Protein AF-A0AA97JDV1-F1 (afdb_monomer_lite)

pLDDT: mean 94.43, std 6.14, range [62.16, 98.81]

Foldseek 3Di:
DLVLLLPLPALVVLLVVCVVCVPDPVSVVSSVVRLLVVVLVLLVVVVVLVVLLVLLLVLLCQQLDPDDANVRSCVVVVVSVVVLLVSLLVQLSSLLSLLVDPSSLVSLVSVVVVVVVVVVVVDDDPSCVVAPPVNSVVSNVQSVDSRNSLVSNLVSLQVSCVVCVVGPLCSNLVNLLVLLVVLLCCLPPPVNVVPPPDPSVNSSSLSSNLSSQQSNQSSPPQGCQAPPHSHPLVSSLVSLVVDDCVSCVSSLVCVVPRGDCCPPPRGDPVSVVSSD

Radius of gyration: 21.35 Å; chains: 1; bounding box: 46×38×65 Å

InterPro domains:
  IPR009828 CYRIA/CYRIB, Rac1 binding domain [PF07159] (1-272)
  IPR039789 CYFIP-related Rac1 interactor [PTHR12422] (1-276)

Secondary structure (DSSP, 8-state):
-HHHHHT---SHHHHHHHHH-TT-HHHHHHHHHHHHHHHHHHHHHHHHHHHHHHHHHHHHHHHH-TTS-HHHHHHH-HHHHHHHHHHHHHHHHHHHHHHT-THHHHHHHHHHHHHHHHHHTT---GGGGTS-HHHHHHHHHHHHSSSHHHHHHHHHHHHHHHH-TTS-HHHHHHHHHHHHHHHHHHHH-HHHHTT--SHHHHHHHHHHHHHHHHHHHHHSTTTTTSTT-SS-HHHHHHHHHTS-HHHHHHHHHHHHHH-SSTTSTTS-HHHHHHH-

Sequence (276 aa):
MLSDLQSYKGAGQEIRDAIQNPNDIQLQERAWNSVCPLVVRLKRFYEFSIRLEKALQSLLESLTCPPYTPTQHLEREQALAKQFAAILHFTLRFDELKMRNPAIQNDFSYYRRTISRNRINNMHLDIENEVNNEMANRMSLFYAEATPVLKTLSNATMRFVAENKTLPIENTTDCLSTMASVCKVMLETPEYKSRFTSEETLMFCMRVMVGVIILYDHVHPVGAFSKASKIDMKGCIKVLKEQPPDTVEGLLNALRFTTKHLNDESTSRQVRAMLQ

Organism: Eublepharis macularius (NCBI:txid481883)

Structure (mmCIF, N/CA/C/O backbone):
data_AF-A0AA97JDV1-F1
#
_entry.id   AF-A0AA97JDV1-F1
#
loop_
_atom_site.group_PDB
_atom_site.id
_atom_site.type_symbol
_atom_site.label_atom_id
_atom_site.label_alt_id
_atom_site.label_comp_id
_atom_site.label_asym_id
_atom_site.label_entity_id
_atom_site.label_seq_id
_atom_site.pdbx_PDB_ins_code
_atom_site.Cartn_x
_atom_site.Cartn_y
_atom_site.Cartn_z
_atom_site.occupancy
_atom_site.B_iso_or_equiv
_atom_site.auth_seq_id
_atom_site.auth_comp_id
_atom_site.auth_asym_id
_atom_site.auth_atom_id
_atom_site.pdbx_PDB_model_num
ATOM 1 N N . MET A 1 1 ? 14.468 -5.963 0.609 1.00 91.56 1 MET A N 1
ATOM 2 C CA . MET A 1 1 ? 13.353 -5.516 -0.252 1.00 91.56 1 MET A CA 1
ATOM 3 C C . MET A 1 1 ? 13.231 -3.997 -0.316 1.00 91.56 1 MET A C 1
ATOM 5 O O . MET A 1 1 ? 13.416 -3.461 -1.394 1.00 91.56 1 MET A O 1
ATOM 9 N N . LEU A 1 2 ? 13.006 -3.280 0.796 1.00 95.25 2 LEU A N 1
ATOM 10 C CA . LEU A 1 2 ? 12.902 -1.805 0.759 1.00 95.25 2 LEU A CA 1
ATOM 11 C C . LEU 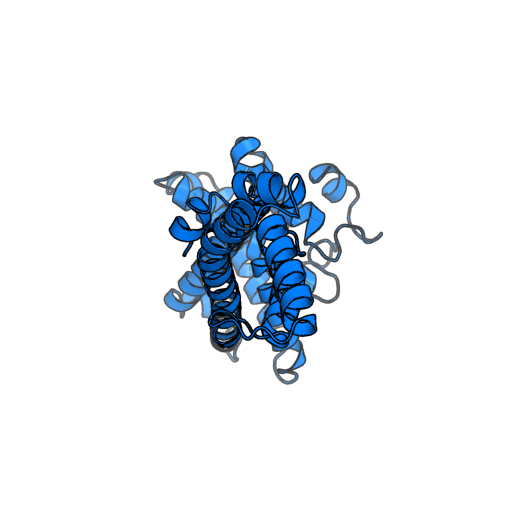A 1 2 ? 14.181 -1.115 0.261 1.00 95.25 2 LEU A C 1
ATOM 13 O O . LEU A 1 2 ? 14.095 -0.241 -0.590 1.00 95.25 2 LEU A O 1
ATOM 17 N N . SER A 1 3 ? 15.364 -1.550 0.709 1.00 95.88 3 SER A N 1
ATOM 18 C CA . SER A 1 3 ? 16.648 -1.018 0.216 1.00 95.88 3 SER A CA 1
ATOM 19 C C . SER A 1 3 ? 16.849 -1.256 -1.286 1.00 95.88 3 SER A C 1
ATOM 21 O O . SER A 1 3 ? 17.465 -0.452 -1.983 1.00 95.88 3 SER A O 1
ATOM 23 N N . ASP A 1 4 ? 16.300 -2.361 -1.793 1.00 95.81 4 ASP A N 1
ATOM 24 C CA . ASP A 1 4 ? 16.329 -2.688 -3.215 1.00 95.81 4 ASP A CA 1
ATOM 25 C C . ASP A 1 4 ? 15.436 -1.700 -3.986 1.00 95.81 4 ASP A C 1
ATOM 27 O O . ASP A 1 4 ? 15.896 -1.030 -4.900 1.00 95.81 4 ASP A O 1
ATOM 31 N N . LEU A 1 5 ? 14.199 -1.470 -3.539 1.00 96.94 5 LEU A N 1
ATOM 32 C CA . LEU A 1 5 ? 13.330 -0.453 -4.142 1.00 96.94 5 LEU A CA 1
ATOM 33 C C . LEU A 1 5 ? 13.925 0.967 -4.063 1.00 96.94 5 LEU A C 1
ATOM 35 O O . LEU A 1 5 ? 13.872 1.714 -5.035 1.00 96.94 5 LEU A O 1
ATOM 39 N N . GLN A 1 6 ? 14.539 1.333 -2.936 1.00 96.06 6 GLN A N 1
ATOM 40 C CA . GLN A 1 6 ? 15.155 2.650 -2.741 1.00 96.06 6 GLN A CA 1
ATOM 41 C C . GLN A 1 6 ? 16.355 2.893 -3.673 1.00 96.06 6 GLN A C 1
ATOM 43 O O . GLN A 1 6 ? 16.624 4.026 -4.057 1.00 96.06 6 GLN A O 1
ATOM 48 N N . SER A 1 7 ? 17.064 1.832 -4.062 1.00 96.50 7 SER A N 1
ATOM 49 C CA . SER A 1 7 ? 18.183 1.885 -5.012 1.00 96.50 7 SER A CA 1
ATOM 50 C C . SER A 1 7 ? 17.751 1.680 -6.470 1.00 96.50 7 SER A C 1
ATOM 52 O O . SER A 1 7 ? 18.597 1.558 -7.360 1.00 96.50 7 SER A O 1
ATOM 54 N N . TYR A 1 8 ? 16.446 1.616 -6.750 1.00 97.62 8 TYR A N 1
ATOM 55 C CA . TYR A 1 8 ? 15.925 1.480 -8.106 1.00 97.62 8 TYR A CA 1
ATOM 56 C C . TYR A 1 8 ? 16.076 2.806 -8.871 1.00 97.62 8 TYR A C 1
ATOM 58 O O . TYR A 1 8 ? 15.267 3.720 -8.725 1.00 97.62 8 TYR A O 1
ATOM 66 N N . LYS A 1 9 ? 17.123 2.917 -9.697 1.00 95.81 9 LYS A N 1
ATOM 67 C CA . LYS A 1 9 ? 17.407 4.125 -10.497 1.00 95.81 9 LYS A CA 1
ATOM 68 C C . LYS A 1 9 ? 16.586 4.221 -11.788 1.00 95.81 9 LYS A C 1
ATOM 70 O O . LYS A 1 9 ? 16.339 5.319 -12.272 1.00 95.81 9 LYS A O 1
ATOM 75 N N . GLY A 1 10 ? 16.162 3.076 -12.315 1.00 97.31 10 GLY A N 1
ATOM 76 C CA . GLY A 1 10 ? 15.515 2.958 -13.618 1.00 97.31 10 GLY A CA 1
ATOM 77 C C . GLY A 1 10 ? 16.481 2.973 -14.806 1.00 97.31 10 GLY A C 1
ATOM 78 O O . GLY A 1 10 ? 17.670 3.236 -14.628 1.00 97.31 10 GLY A O 1
ATOM 79 N N . ALA A 1 11 ? 15.966 2.700 -16.009 1.00 98.00 11 ALA A N 1
ATOM 80 C CA . ALA A 1 11 ? 16.727 2.679 -17.272 1.00 98.00 11 ALA A CA 1
ATOM 81 C C . ALA A 1 11 ? 16.300 3.812 -18.227 1.00 98.00 11 ALA A C 1
ATOM 83 O O . ALA A 1 11 ? 16.320 3.685 -19.451 1.00 98.00 11 ALA A O 1
ATOM 84 N N . GLY A 1 12 ? 15.833 4.931 -17.665 1.00 97.56 12 GLY A N 1
ATOM 85 C CA . GLY A 1 12 ? 15.143 5.970 -18.427 1.00 97.56 12 GLY A CA 1
ATOM 86 C C . GLY A 1 12 ? 15.996 6.653 -19.499 1.00 97.56 12 GLY A C 1
ATOM 87 O O . GLY A 1 12 ? 15.440 7.080 -20.507 1.00 97.56 12 GLY A O 1
ATOM 88 N N . GLN A 1 13 ? 17.314 6.777 -19.303 1.00 97.62 13 GLN A N 1
ATOM 89 C CA . GLN A 1 13 ? 18.194 7.390 -20.303 1.00 97.62 13 GLN A CA 1
ATOM 90 C C . GLN A 1 13 ? 18.386 6.454 -21.495 1.00 97.62 13 GLN A C 1
ATOM 92 O O . GLN A 1 13 ? 18.103 6.838 -22.624 1.00 97.62 13 GLN A O 1
ATOM 97 N N . GLU A 1 14 ? 18.762 5.207 -21.227 1.00 98.12 14 GLU A N 1
ATOM 98 C CA . GLU A 1 14 ? 18.979 4.182 -22.241 1.00 98.12 14 GLU A CA 1
ATOM 99 C C . GLU A 1 14 ? 17.699 3.926 -23.045 1.00 98.12 14 GLU A C 1
ATOM 101 O O . GLU A 1 14 ? 17.739 3.845 -24.271 1.00 98.12 14 GLU A O 1
ATOM 106 N N . ILE A 1 15 ? 16.542 3.888 -22.372 1.00 98.12 15 ILE A N 1
ATOM 107 C CA . ILE A 1 15 ? 15.232 3.758 -23.021 1.00 98.12 15 ILE A CA 1
ATOM 108 C C . ILE A 1 15 ? 14.942 4.948 -23.944 1.00 98.12 15 ILE A C 1
ATOM 110 O O . ILE A 1 15 ? 14.439 4.747 -25.050 1.00 98.12 15 ILE A O 1
ATOM 114 N N . ARG A 1 16 ? 15.232 6.187 -23.522 1.00 98.06 16 ARG A N 1
ATOM 115 C CA . ARG A 1 16 ? 15.020 7.371 -24.372 1.00 98.06 16 ARG A CA 1
ATOM 116 C C . ARG A 1 16 ? 15.906 7.334 -25.611 1.00 98.06 16 ARG A C 1
ATOM 118 O O . ARG A 1 16 ? 15.387 7.553 -26.702 1.00 98.06 16 ARG A O 1
ATOM 125 N N . ASP A 1 17 ? 17.185 7.009 -25.449 1.00 97.69 17 ASP A N 1
ATOM 126 C CA . ASP A 1 17 ? 18.144 6.949 -26.557 1.00 97.69 17 ASP A CA 1
ATOM 127 C C . ASP A 1 17 ? 17.730 5.888 -27.588 1.00 97.69 17 ASP A C 1
ATOM 129 O O . ASP A 1 17 ? 17.732 6.154 -28.793 1.00 97.69 17 ASP A O 1
ATOM 133 N N . ALA A 1 18 ? 17.274 4.722 -27.114 1.00 96.94 18 ALA A N 1
ATOM 134 C CA . ALA A 1 18 ? 16.739 3.657 -27.957 1.00 96.94 18 ALA A CA 1
ATOM 135 C C . ALA A 1 18 ? 15.433 4.054 -28.672 1.00 96.94 18 ALA A C 1
ATOM 137 O O . ALA A 1 18 ? 15.245 3.721 -29.840 1.00 96.94 18 ALA A O 1
ATOM 138 N N . ILE A 1 19 ? 14.519 4.774 -28.011 1.00 95.88 19 ILE A N 1
ATOM 139 C CA . ILE A 1 19 ? 13.271 5.238 -28.644 1.00 95.88 19 ILE A CA 1
ATOM 140 C C . ILE A 1 19 ? 13.550 6.309 -29.709 1.00 95.88 19 ILE A C 1
ATOM 142 O O . ILE A 1 19 ? 12.899 6.305 -30.752 1.00 95.88 19 ILE A O 1
ATOM 146 N N . GLN A 1 20 ? 14.500 7.215 -29.461 1.00 97.56 20 GLN A N 1
ATOM 147 C CA . GLN A 1 20 ? 14.869 8.278 -30.403 1.00 97.56 20 GLN A CA 1
ATOM 148 C C . GLN A 1 20 ? 15.590 7.738 -31.644 1.00 97.56 20 GLN A C 1
ATOM 150 O O . GLN A 1 20 ? 15.433 8.297 -32.727 1.00 97.56 20 GLN A O 1
ATOM 155 N N . ASN A 1 21 ? 16.331 6.635 -31.502 1.00 96.25 21 ASN A N 1
ATOM 156 C CA . ASN A 1 21 ? 17.126 6.031 -32.570 1.00 96.25 21 ASN A CA 1
ATOM 157 C C . ASN A 1 21 ? 16.730 4.555 -32.778 1.00 96.25 21 ASN A C 1
ATOM 159 O O . ASN A 1 21 ? 17.508 3.647 -32.481 1.00 96.25 21 ASN A O 1
ATOM 163 N N . PRO A 1 22 ? 15.520 4.277 -33.300 1.00 93.19 22 PRO A N 1
ATOM 164 C CA . PRO A 1 22 ? 14.955 2.924 -33.335 1.00 93.19 22 PRO A CA 1
ATOM 165 C C . PRO A 1 22 ? 15.696 1.947 -34.263 1.00 93.19 22 PRO A C 1
ATOM 167 O O . PRO A 1 22 ? 15.503 0.738 -34.141 1.00 93.19 22 PRO A O 1
ATOM 170 N N . ASN A 1 23 ? 16.516 2.458 -35.188 1.00 93.88 23 ASN A N 1
ATOM 171 C CA . ASN A 1 23 ? 17.317 1.658 -36.121 1.00 93.88 23 ASN A CA 1
ATOM 172 C C . ASN A 1 23 ? 18.738 1.371 -35.598 1.00 93.88 23 ASN A C 1
ATOM 174 O O . ASN A 1 23 ? 19.455 0.584 -36.210 1.00 93.88 23 ASN A O 1
ATOM 178 N N . ASP A 1 24 ? 19.155 1.997 -34.493 1.00 95.44 24 ASP A N 1
ATOM 179 C CA . ASP A 1 24 ? 20.461 1.748 -33.882 1.00 95.44 24 ASP A CA 1
ATOM 180 C C . ASP A 1 24 ? 20.383 0.525 -32.959 1.00 95.44 24 ASP A C 1
ATOM 182 O O . ASP A 1 24 ? 19.846 0.584 -31.849 1.00 95.44 24 ASP A O 1
ATOM 186 N N . ILE A 1 25 ? 20.928 -0.595 -33.438 1.00 92.56 25 ILE A N 1
ATOM 187 C CA . ILE A 1 25 ? 20.918 -1.883 -32.737 1.00 92.56 25 ILE A CA 1
ATOM 188 C C . ILE A 1 25 ? 21.674 -1.797 -31.405 1.00 92.56 25 ILE A C 1
ATOM 190 O O . ILE A 1 25 ? 21.204 -2.351 -30.412 1.00 92.56 25 ILE A O 1
ATOM 194 N N . GLN A 1 26 ? 22.786 -1.056 -31.338 1.00 95.94 26 GLN A N 1
ATOM 195 C CA . GLN A 1 26 ? 23.577 -0.947 -30.108 1.00 95.94 26 GLN A CA 1
ATOM 196 C C . GLN A 1 26 ? 22.802 -0.211 -29.013 1.00 95.94 26 GLN A C 1
ATOM 198 O O . GLN A 1 26 ? 22.885 -0.575 -27.837 1.00 95.94 26 GLN A O 1
ATOM 203 N N . LEU A 1 27 ? 22.022 0.809 -29.384 1.00 96.25 27 LEU A N 1
ATOM 204 C CA . LEU A 1 27 ? 21.151 1.512 -28.441 1.00 96.25 27 LEU A CA 1
ATOM 205 C C . LEU A 1 27 ? 19.976 0.636 -27.987 1.00 96.25 27 LEU A C 1
ATOM 207 O O . LEU A 1 27 ? 19.662 0.642 -26.794 1.00 96.25 27 LEU A O 1
ATOM 211 N N . GLN A 1 28 ? 19.376 -0.164 -28.881 1.00 94.06 28 GLN A N 1
ATOM 212 C CA . GLN A 1 28 ? 18.337 -1.128 -28.487 1.00 94.06 28 GLN A CA 1
ATOM 213 C C . GLN A 1 28 ? 18.875 -2.168 -27.495 1.00 94.06 28 GLN A C 1
ATOM 215 O O . GLN A 1 28 ? 18.258 -2.405 -26.456 1.00 94.06 28 GLN A O 1
ATOM 220 N N . GLU A 1 29 ? 20.037 -2.762 -27.783 1.00 93.00 29 GLU A N 1
ATOM 221 C CA . GLU A 1 29 ? 20.676 -3.754 -26.912 1.00 93.00 29 GLU A CA 1
ATOM 222 C C . GLU A 1 29 ? 21.056 -3.157 -25.557 1.00 93.00 29 GLU A C 1
ATOM 224 O O . GLU A 1 29 ? 20.829 -3.781 -24.522 1.00 93.00 29 GLU A O 1
ATOM 229 N N . ARG A 1 30 ? 21.577 -1.925 -25.531 1.00 95.75 30 ARG A N 1
ATOM 230 C CA . ARG A 1 30 ? 21.907 -1.234 -24.279 1.00 95.75 30 ARG A CA 1
ATOM 231 C C . ARG A 1 30 ? 20.668 -1.017 -23.413 1.00 95.75 30 ARG A C 1
ATOM 233 O O . ARG A 1 30 ? 20.697 -1.350 -22.231 1.00 95.75 30 ARG A O 1
ATOM 240 N N . ALA A 1 31 ? 19.580 -0.503 -23.988 1.00 96.62 31 ALA A N 1
ATOM 241 C CA . ALA A 1 31 ? 18.324 -0.322 -23.262 1.00 96.62 31 ALA A CA 1
ATOM 242 C C . ALA A 1 31 ? 17.772 -1.653 -22.744 1.00 96.62 31 ALA A C 1
ATOM 244 O O . ALA A 1 31 ? 17.336 -1.739 -21.594 1.00 96.62 31 ALA A O 1
ATOM 245 N N . TRP A 1 32 ? 17.842 -2.702 -23.564 1.00 94.50 32 TRP A N 1
ATOM 246 C CA . TRP A 1 32 ? 17.414 -4.043 -23.189 1.00 94.50 32 TRP A CA 1
ATOM 247 C C . TRP A 1 32 ? 18.231 -4.619 -22.025 1.00 94.50 32 TRP A C 1
ATOM 249 O O . TRP A 1 32 ? 17.661 -5.063 -21.026 1.00 94.50 32 TRP A O 1
ATOM 259 N N . ASN A 1 33 ? 19.559 -4.541 -22.105 1.00 94.31 33 ASN A N 1
ATOM 260 C CA . ASN A 1 33 ? 20.468 -5.033 -21.071 1.00 94.31 33 ASN A CA 1
ATOM 261 C C . ASN A 1 33 ? 20.336 -4.248 -19.757 1.00 94.31 33 ASN A C 1
ATOM 263 O O . ASN A 1 33 ? 20.485 -4.831 -18.683 1.00 94.31 33 ASN A O 1
ATOM 267 N N . SER A 1 34 ? 19.995 -2.957 -19.821 1.00 96.62 34 SER A N 1
ATOM 268 C CA . SER A 1 34 ? 19.712 -2.142 -18.635 1.00 96.62 34 SER A CA 1
ATOM 269 C C . SER A 1 34 ? 18.342 -2.446 -18.017 1.00 96.62 34 SER A C 1
ATOM 271 O O . SER A 1 34 ? 18.225 -2.524 -16.794 1.00 96.62 34 SER A O 1
ATOM 273 N N . VAL A 1 35 ? 17.294 -2.632 -18.829 1.00 96.69 35 VAL A N 1
ATOM 274 C CA . VAL A 1 35 ? 15.922 -2.815 -18.321 1.00 96.69 35 VAL A CA 1
ATOM 275 C C . VAL A 1 35 ? 15.670 -4.228 -17.789 1.00 96.69 35 VAL A C 1
ATOM 277 O O . VAL A 1 35 ? 14.937 -4.393 -16.816 1.00 96.69 35 VAL A O 1
ATOM 280 N N . CYS A 1 36 ? 16.293 -5.254 -18.373 1.00 94.38 36 CYS A N 1
ATOM 281 C CA . CYS A 1 36 ? 16.052 -6.653 -18.013 1.00 94.38 36 CYS A CA 1
ATOM 282 C C . CYS A 1 36 ? 16.276 -6.951 -16.514 1.00 94.38 36 CYS A C 1
ATOM 284 O O . CYS A 1 36 ? 15.335 -7.410 -15.858 1.00 94.38 36 CYS A O 1
ATOM 286 N N . PRO A 1 37 ? 17.437 -6.627 -15.906 1.00 94.81 37 PRO A N 1
ATOM 287 C CA . PRO A 1 37 ? 17.663 -6.861 -14.477 1.00 94.81 37 PRO A CA 1
ATOM 288 C C . PRO A 1 37 ? 16.692 -6.085 -13.581 1.00 94.81 37 PRO A C 1
ATOM 290 O O . PRO A 1 37 ? 16.315 -6.553 -12.504 1.00 94.81 37 PRO A O 1
ATOM 293 N N . LEU A 1 38 ? 16.270 -4.895 -14.017 1.00 97.19 38 LEU A N 1
ATOM 294 C CA . LEU A 1 38 ? 15.302 -4.083 -13.289 1.00 97.19 38 LEU A CA 1
ATOM 295 C C . LEU A 1 38 ? 13.927 -4.752 -13.267 1.00 97.19 38 LEU A C 1
ATOM 297 O O . LEU A 1 38 ? 13.312 -4.838 -12.207 1.00 97.19 38 LEU A O 1
ATOM 301 N N . VAL A 1 39 ? 13.482 -5.314 -14.390 1.00 96.94 39 VAL A N 1
ATOM 302 C CA . VAL A 1 39 ? 12.216 -6.056 -14.482 1.00 96.94 39 VAL A CA 1
ATOM 303 C C . VAL A 1 39 ? 12.226 -7.304 -13.598 1.00 96.94 39 VAL A C 1
ATOM 305 O O . VAL A 1 39 ? 11.226 -7.592 -12.942 1.00 96.94 39 VAL A O 1
ATOM 308 N N . VAL A 1 40 ? 13.359 -8.000 -13.491 1.00 95.31 40 VAL A N 1
ATOM 309 C CA . VAL A 1 40 ? 13.512 -9.125 -12.552 1.00 95.31 40 VAL A CA 1
ATOM 310 C C . VAL A 1 40 ? 13.365 -8.661 -11.096 1.00 95.31 40 VAL A C 1
ATOM 312 O O . VAL A 1 40 ? 12.725 -9.338 -10.288 1.00 95.31 40 VAL A O 1
ATOM 315 N N . ARG A 1 41 ? 13.880 -7.475 -10.741 1.00 96.75 41 ARG A N 1
ATOM 316 C CA . ARG A 1 41 ? 13.638 -6.870 -9.413 1.00 96.75 41 ARG A CA 1
ATOM 317 C C . ARG A 1 41 ? 12.159 -6.537 -9.211 1.00 96.75 41 ARG A C 1
ATOM 319 O O . ARG A 1 41 ? 11.608 -6.866 -8.161 1.00 96.75 41 ARG A O 1
ATOM 326 N N . LEU A 1 42 ? 11.493 -5.971 -10.222 1.00 98.00 42 LEU A N 1
ATOM 327 C CA . LEU A 1 42 ? 10.049 -5.713 -10.177 1.00 98.00 42 LEU A CA 1
ATOM 328 C C . LEU A 1 42 ? 9.251 -7.010 -9.964 1.00 98.00 42 LEU A C 1
ATOM 330 O O . LEU A 1 42 ? 8.352 -7.065 -9.127 1.00 98.00 42 LEU A O 1
ATOM 334 N N . LYS A 1 43 ? 9.625 -8.099 -10.641 1.00 97.56 43 LYS A N 1
ATOM 335 C CA . LYS A 1 43 ? 9.011 -9.415 -10.422 1.00 97.56 43 LYS A CA 1
ATOM 336 C C . LYS A 1 43 ? 9.135 -9.844 -8.957 1.00 97.56 43 LYS A C 1
ATOM 338 O O . LYS A 1 43 ? 8.134 -10.202 -8.344 1.00 97.56 43 LYS A O 1
ATOM 343 N N . ARG A 1 44 ? 10.329 -9.731 -8.361 1.00 97.88 44 ARG A N 1
ATOM 344 C CA . ARG A 1 44 ? 10.561 -10.086 -6.947 1.00 97.88 44 ARG A CA 1
ATOM 345 C C . ARG A 1 44 ? 9.709 -9.260 -5.984 1.00 97.88 44 ARG A C 1
ATOM 347 O O . ARG A 1 44 ? 9.234 -9.796 -4.984 1.00 97.88 44 ARG A O 1
ATOM 354 N N . PHE A 1 45 ? 9.507 -7.971 -6.258 1.00 98.38 45 PHE A N 1
ATOM 355 C CA . PHE A 1 45 ? 8.626 -7.122 -5.451 1.00 98.38 45 PHE A CA 1
ATOM 356 C C . PHE A 1 45 ? 7.167 -7.578 -5.526 1.00 98.38 45 PHE A C 1
ATOM 358 O O . PHE A 1 45 ? 6.516 -7.691 -4.487 1.00 98.38 45 PHE A O 1
ATOM 365 N N . TYR A 1 46 ? 6.677 -7.878 -6.729 1.00 98.44 46 TYR A N 1
ATOM 366 C CA . TYR A 1 46 ? 5.333 -8.413 -6.930 1.00 98.44 46 TYR A CA 1
ATOM 367 C C . TYR A 1 46 ? 5.150 -9.777 -6.244 1.00 98.44 46 TYR A C 1
ATOM 369 O O . TYR A 1 46 ? 4.209 -9.980 -5.488 1.00 98.44 46 TYR A O 1
ATOM 377 N N . GLU A 1 47 ? 6.086 -10.710 -6.405 1.00 98.00 47 GLU A N 1
ATOM 378 C CA . GLU A 1 47 ? 6.007 -12.013 -5.730 1.00 98.00 47 GLU A CA 1
ATOM 379 C C . GLU A 1 47 ? 6.042 -11.882 -4.202 1.00 98.00 47 GLU A C 1
ATOM 381 O O . GLU A 1 47 ? 5.404 -12.650 -3.478 1.00 98.00 47 GLU A O 1
ATOM 386 N N . PHE A 1 48 ? 6.766 -10.888 -3.687 1.00 98.31 48 PHE A N 1
ATOM 387 C CA . PHE A 1 48 ? 6.773 -10.603 -2.261 1.00 98.31 48 PHE A CA 1
ATOM 388 C C . PHE A 1 48 ? 5.439 -10.043 -1.764 1.00 98.31 48 PHE A C 1
ATOM 390 O O . PHE A 1 48 ? 5.037 -10.407 -0.661 1.00 98.31 48 PHE A O 1
ATOM 397 N N . SER A 1 49 ? 4.711 -9.246 -2.555 1.00 98.19 49 SER A N 1
ATOM 398 C CA . SER A 1 49 ? 3.368 -8.795 -2.160 1.00 98.19 49 SER A CA 1
ATOM 399 C C . SER A 1 49 ? 2.392 -9.969 -2.019 1.00 98.19 49 SER A C 1
ATOM 401 O O . SER A 1 49 ? 1.648 -10.019 -1.042 1.00 98.19 49 SER A O 1
ATOM 403 N N . ILE A 1 50 ? 2.490 -10.984 -2.886 1.00 97.56 50 ILE A N 1
ATOM 404 C CA . ILE A 1 50 ? 1.715 -12.235 -2.769 1.00 97.56 50 ILE A CA 1
ATOM 405 C C . ILE A 1 50 ? 2.066 -12.985 -1.472 1.00 97.56 50 ILE A C 1
ATOM 407 O O . ILE A 1 50 ? 1.205 -13.574 -0.815 1.00 97.56 50 ILE A O 1
ATOM 411 N N . ARG A 1 51 ? 3.342 -12.985 -1.067 1.00 98.19 51 ARG A N 1
ATOM 412 C CA . ARG A 1 51 ? 3.760 -13.596 0.208 1.00 98.19 51 ARG A CA 1
ATOM 413 C C . ARG A 1 51 ? 3.216 -12.832 1.415 1.00 98.19 51 ARG A C 1
ATOM 415 O O . ARG A 1 51 ? 2.838 -13.471 2.394 1.00 98.19 51 ARG A O 1
ATOM 422 N N . LEU A 1 52 ? 3.167 -11.501 1.348 1.00 98.06 52 LEU A N 1
ATOM 423 C CA . LEU A 1 52 ? 2.570 -10.668 2.397 1.00 98.06 52 LEU A CA 1
ATOM 424 C C . LEU A 1 52 ? 1.070 -10.913 2.524 1.00 98.06 52 LEU A C 1
ATOM 426 O O . LEU A 1 52 ? 0.576 -11.015 3.639 1.00 98.06 52 LEU A O 1
ATOM 430 N N . GLU A 1 53 ? 0.366 -11.059 1.404 1.00 97.06 53 GLU A N 1
ATOM 431 C CA . GLU A 1 53 ? -1.049 -11.434 1.373 1.00 97.06 53 GLU A CA 1
ATOM 432 C C . GLU A 1 53 ? -1.302 -12.747 2.126 1.00 97.06 53 GLU A C 1
ATOM 434 O O . GLU A 1 53 ? -2.154 -12.785 3.011 1.00 97.06 53 GLU A O 1
ATOM 439 N N . LYS A 1 54 ? -0.516 -13.797 1.856 1.00 97.56 54 LYS A N 1
ATOM 440 C CA . LYS A 1 54 ? -0.637 -15.080 2.572 1.00 97.56 54 LYS A CA 1
ATOM 441 C C . LYS A 1 54 ? -0.340 -14.944 4.066 1.00 97.56 54 LYS A C 1
ATOM 443 O O . LYS A 1 54 ? -1.071 -15.482 4.888 1.00 97.56 54 LYS A O 1
ATOM 448 N N . ALA A 1 55 ? 0.716 -14.210 4.420 1.00 98.31 55 ALA A N 1
ATOM 449 C CA . ALA A 1 55 ? 1.068 -13.975 5.819 1.00 98.31 55 ALA A CA 1
ATOM 450 C C . ALA A 1 55 ? -0.030 -13.193 6.559 1.00 98.31 55 ALA A C 1
ATOM 452 O O . ALA A 1 55 ? -0.355 -13.521 7.697 1.00 98.31 55 ALA A O 1
ATOM 453 N N . LEU A 1 56 ? -0.631 -12.193 5.906 1.00 98.19 56 LEU A N 1
ATOM 454 C CA . LEU A 1 56 ? -1.751 -11.437 6.454 1.00 98.19 56 LEU A CA 1
ATOM 455 C C . LEU A 1 56 ? -2.960 -12.339 6.714 1.00 98.19 56 LEU A C 1
ATOM 457 O O . LEU A 1 56 ? -3.559 -12.224 7.776 1.00 98.19 56 LEU A O 1
ATOM 461 N N . GLN A 1 57 ? -3.300 -13.246 5.793 1.00 97.31 57 GLN A N 1
ATOM 462 C CA . GLN A 1 57 ? -4.406 -14.187 6.000 1.00 97.31 57 GLN A CA 1
ATOM 463 C C . GLN A 1 57 ? -4.197 -15.035 7.264 1.00 97.31 57 GLN A C 1
ATOM 465 O O . GLN A 1 57 ? -5.071 -15.047 8.124 1.00 97.31 57 GLN A O 1
ATOM 470 N N . SER A 1 58 ? -3.017 -15.638 7.448 1.00 97.69 58 SER A N 1
ATOM 471 C CA . SER A 1 58 ? -2.715 -16.434 8.651 1.00 97.69 58 SER A CA 1
ATOM 472 C C . SER A 1 58 ? -2.737 -15.619 9.951 1.00 97.69 58 SER A C 1
ATOM 474 O O . SER A 1 58 ? -3.128 -16.123 11.007 1.00 97.69 58 SER A O 1
ATOM 476 N N . LEU A 1 59 ? -2.322 -14.349 9.895 1.00 98.19 59 LEU A N 1
ATOM 477 C CA . LEU A 1 59 ? -2.421 -13.445 11.041 1.00 98.19 59 LEU A CA 1
ATOM 478 C C . LEU A 1 59 ? -3.876 -13.112 11.370 1.00 98.19 59 LEU A C 1
ATOM 480 O O . LEU A 1 59 ? -4.241 -13.139 12.541 1.00 98.19 59 LEU A O 1
ATOM 484 N N . LEU A 1 60 ? -4.707 -12.835 10.362 1.00 97.88 60 LEU A N 1
ATOM 485 C CA . LEU A 1 60 ? -6.131 -12.575 10.560 1.00 97.88 60 LEU A CA 1
ATOM 486 C C . LEU A 1 60 ? -6.831 -13.801 11.148 1.00 97.88 60 LEU A C 1
ATOM 488 O O . LEU A 1 60 ? -7.545 -13.654 12.131 1.00 97.88 60 LEU A O 1
ATOM 492 N N . GLU A 1 61 ? -6.568 -15.004 10.634 1.00 96.81 61 GLU A N 1
ATOM 493 C CA . GLU A 1 61 ? -7.095 -16.258 11.199 1.00 96.81 61 GLU A CA 1
ATOM 494 C C . GLU A 1 61 ? -6.782 -16.383 12.694 1.00 96.81 61 GLU A C 1
ATOM 496 O O . GLU A 1 61 ? -7.664 -16.689 13.494 1.00 96.81 61 GLU A O 1
ATOM 501 N N . SER A 1 62 ? -5.540 -16.088 13.080 1.00 96.94 62 SER A N 1
ATOM 502 C CA . SER A 1 62 ? -5.077 -16.245 14.461 1.00 96.94 62 SER A CA 1
ATOM 503 C C . SER A 1 62 ? -5.592 -15.142 15.394 1.00 96.94 62 SER A C 1
ATOM 505 O O . SER A 1 62 ? -5.928 -15.420 16.539 1.00 96.94 62 SER A O 1
ATOM 507 N N . LEU A 1 63 ? -5.673 -13.897 14.910 1.00 97.44 63 LEU A N 1
ATOM 508 C CA . LEU A 1 63 ? -6.033 -12.711 15.705 1.00 97.44 63 LEU A CA 1
ATOM 509 C C . LEU A 1 63 ? -7.538 -12.426 15.753 1.00 97.44 63 LEU A C 1
ATOM 511 O O . LEU A 1 63 ? -7.962 -11.474 16.409 1.00 97.44 63 LEU A O 1
ATOM 515 N N . THR A 1 64 ? -8.349 -13.201 15.033 1.00 96.81 64 THR A N 1
ATOM 516 C CA . THR A 1 64 ? -9.801 -12.981 14.955 1.00 96.81 64 THR A CA 1
ATOM 517 C C . THR A 1 64 ? -10.617 -14.212 15.343 1.00 96.81 64 THR A C 1
ATOM 519 O O . THR A 1 64 ? -11.841 -14.124 15.419 1.00 96.81 64 THR A O 1
ATOM 522 N N . CYS A 1 65 ? -9.985 -15.350 15.648 1.00 93.75 65 CYS A N 1
ATOM 523 C CA . CYS A 1 65 ? -10.703 -16.578 15.979 1.00 93.75 65 CYS A CA 1
ATOM 524 C C . CYS A 1 65 ? -11.449 -16.501 17.333 1.00 93.75 65 CYS A C 1
ATOM 526 O O . CYS A 1 65 ? -11.004 -15.830 18.265 1.00 93.75 65 CYS A O 1
ATOM 528 N N . PRO A 1 66 ? -12.594 -17.186 17.489 1.00 92.19 66 PRO A N 1
ATOM 529 C CA . PRO A 1 66 ? -13.243 -17.328 18.793 1.00 92.19 66 PRO A CA 1
ATOM 530 C C . PRO A 1 66 ? -12.386 -18.172 19.764 1.00 92.19 66 PRO A C 1
ATOM 532 O O . PRO A 1 66 ? -11.569 -18.976 19.316 1.00 92.19 66 PRO A O 1
ATOM 535 N N . PRO A 1 67 ? -12.584 -18.058 21.094 1.00 94.19 67 PRO A N 1
ATOM 536 C CA . PRO A 1 67 ? -13.619 -17.276 21.780 1.00 94.19 67 PRO A CA 1
ATOM 537 C C . PRO A 1 67 ? -13.160 -15.880 22.239 1.00 94.19 67 PRO A C 1
ATOM 539 O O . PRO A 1 67 ? -13.901 -15.209 22.954 1.00 94.19 67 PRO A O 1
ATOM 542 N N . TYR A 1 68 ? -11.938 -15.459 21.905 1.00 94.62 68 TYR A N 1
ATOM 543 C CA . TYR A 1 68 ? -11.342 -14.256 22.485 1.00 94.62 68 TYR A CA 1
ATOM 544 C C . TYR A 1 68 ? -11.814 -12.974 21.801 1.00 94.62 68 TYR A C 1
ATOM 546 O O . TYR A 1 68 ? -12.061 -12.935 20.595 1.00 94.62 68 TYR A O 1
ATOM 554 N N . THR A 1 69 ? -11.910 -11.902 22.585 1.00 93.25 69 THR A N 1
ATOM 555 C CA . THR A 1 69 ? -12.160 -10.561 22.054 1.00 93.25 69 THR A CA 1
ATOM 556 C C . THR A 1 69 ? -10.905 -10.010 21.366 1.00 93.25 69 THR A C 1
ATOM 558 O O . THR A 1 69 ? -9.790 -10.444 21.666 1.00 93.25 69 THR A O 1
ATOM 561 N N . PRO A 1 70 ? -11.037 -9.003 20.488 1.00 91.50 70 PRO A N 1
ATOM 562 C CA . PRO A 1 70 ? -9.889 -8.368 19.846 1.00 91.50 70 PRO A CA 1
ATOM 563 C C . PRO A 1 70 ? -8.819 -7.862 20.820 1.00 91.50 70 PRO A C 1
ATOM 565 O O . PRO A 1 70 ? -7.631 -8.057 20.587 1.00 91.50 70 PRO A O 1
ATOM 568 N N . THR A 1 71 ? -9.222 -7.251 21.939 1.00 92.38 71 THR A N 1
ATOM 569 C CA . THR A 1 71 ? -8.277 -6.799 22.972 1.00 92.38 71 THR A CA 1
ATOM 570 C C . THR A 1 71 ? -7.514 -7.978 23.571 1.00 92.38 71 THR A C 1
ATOM 572 O O . THR A 1 71 ? -6.293 -7.925 23.666 1.00 92.38 71 THR A O 1
ATOM 575 N N . GLN A 1 72 ? -8.210 -9.075 23.889 1.00 94.81 72 GLN A N 1
ATOM 576 C CA . GLN A 1 72 ? -7.578 -10.285 24.419 1.00 94.81 72 GLN A CA 1
ATOM 577 C C . GLN A 1 72 ? -6.604 -10.911 23.415 1.00 94.81 72 GLN A C 1
ATOM 579 O O . GLN A 1 72 ? -5.535 -11.362 23.815 1.00 94.81 72 GLN A O 1
ATOM 584 N N . HIS A 1 73 ? -6.935 -10.922 22.122 1.00 94.75 73 HIS A N 1
ATOM 585 C CA . HIS A 1 73 ? -6.012 -11.378 21.078 1.00 94.75 73 HIS A CA 1
ATOM 586 C C . HIS A 1 73 ? -4.748 -10.530 21.020 1.00 94.75 73 HIS A C 1
ATOM 588 O O . HIS A 1 73 ? -3.651 -11.076 21.041 1.00 94.75 73 HIS A O 1
ATOM 594 N N . LEU A 1 74 ? -4.875 -9.203 21.013 1.00 92.69 74 LEU A N 1
ATOM 595 C CA . LEU A 1 74 ? -3.715 -8.309 20.967 1.00 92.69 74 LEU A CA 1
ATOM 596 C C . LEU A 1 74 ? -2.850 -8.393 22.237 1.00 92.69 74 LEU A C 1
ATOM 598 O O . LEU A 1 74 ? -1.633 -8.234 22.153 1.00 92.69 74 LEU A O 1
ATOM 602 N N . GLU A 1 75 ? -3.453 -8.666 23.397 1.00 93.06 75 GLU A N 1
ATOM 603 C CA . GLU A 1 75 ? -2.744 -8.846 24.670 1.00 93.06 75 GLU A CA 1
ATOM 604 C C . GLU A 1 75 ? -2.036 -10.198 24.784 1.00 93.06 75 GLU A C 1
ATOM 606 O O . GLU A 1 75 ? -0.934 -10.257 25.335 1.00 93.06 75 GLU A O 1
ATOM 611 N N . ARG A 1 76 ? -2.658 -11.275 24.287 1.00 94.50 76 ARG A N 1
ATOM 612 C CA . ARG A 1 76 ? -2.131 -12.648 24.373 1.00 94.50 76 ARG A CA 1
ATOM 613 C C . ARG A 1 76 ? -1.142 -12.940 23.252 1.00 94.50 76 ARG A C 1
ATOM 615 O O . ARG A 1 76 ? -0.047 -13.428 23.507 1.00 94.50 76 ARG A O 1
ATOM 622 N N . GLU A 1 77 ? -1.490 -12.560 22.029 1.00 95.06 77 GLU A N 1
ATOM 623 C CA . GLU A 1 77 ? -0.731 -12.840 20.809 1.00 95.06 77 GLU A CA 1
ATOM 624 C C . GLU A 1 77 ? 0.110 -11.629 20.373 1.00 95.06 77 GLU A C 1
ATOM 626 O O . GLU A 1 77 ? 0.141 -11.240 19.201 1.00 95.06 77 GLU A O 1
ATOM 631 N N . GLN A 1 78 ? 0.834 -11.014 21.316 1.00 94.12 78 GLN A N 1
ATOM 632 C CA . GLN A 1 78 ? 1.605 -9.781 21.075 1.00 94.12 78 GLN A CA 1
ATOM 633 C C . GLN A 1 78 ? 2.616 -9.921 19.929 1.00 94.12 78 GLN A C 1
ATOM 635 O O . GLN A 1 78 ? 2.862 -8.972 19.180 1.00 94.12 78 GLN A O 1
ATOM 640 N N . ALA A 1 79 ? 3.202 -11.111 19.768 1.00 97.25 79 ALA A N 1
ATOM 641 C CA . ALA A 1 79 ? 4.124 -11.399 18.675 1.00 97.25 79 ALA A CA 1
ATOM 642 C C . ALA A 1 79 ? 3.423 -11.333 17.307 1.00 97.25 79 ALA A C 1
ATOM 644 O O . ALA A 1 79 ? 3.960 -10.722 16.381 1.00 97.25 79 ALA A O 1
ATOM 645 N N . LEU A 1 80 ? 2.214 -11.893 17.195 1.00 97.69 80 LEU A N 1
ATOM 646 C CA . LEU A 1 80 ? 1.414 -11.857 15.969 1.00 97.69 80 LEU A CA 1
ATOM 647 C C . LEU A 1 80 ? 0.911 -10.437 15.688 1.00 97.69 80 LEU A C 1
ATOM 649 O O . LEU A 1 80 ? 1.030 -9.954 14.562 1.00 97.69 80 LEU A O 1
ATOM 653 N N . ALA A 1 81 ? 0.456 -9.715 16.715 1.00 96.56 81 ALA A N 1
ATOM 654 C CA . ALA A 1 81 ? 0.079 -8.307 16.594 1.00 96.56 81 ALA A CA 1
ATOM 655 C C . ALA A 1 81 ? 1.251 -7.445 16.081 1.00 96.56 81 ALA A C 1
ATOM 657 O O . ALA A 1 81 ? 1.088 -6.623 15.174 1.00 96.56 81 ALA A O 1
ATOM 658 N N . LYS A 1 82 ? 2.467 -7.678 16.597 1.00 96.69 82 LYS A N 1
ATOM 659 C CA . LYS A 1 82 ? 3.689 -7.009 16.129 1.00 96.69 82 LYS A CA 1
ATOM 660 C C . LYS A 1 82 ? 4.037 -7.378 14.685 1.00 96.69 82 LYS A C 1
ATOM 662 O O . LYS A 1 82 ? 4.472 -6.506 13.934 1.00 96.69 82 LYS A O 1
ATOM 667 N N . GLN A 1 83 ? 3.846 -8.633 14.278 1.00 98.31 83 GLN A N 1
ATOM 668 C CA . GLN A 1 83 ? 4.040 -9.056 12.887 1.00 98.31 83 GLN A CA 1
ATOM 669 C C . GLN A 1 83 ? 3.038 -8.383 11.946 1.00 98.31 83 GLN A C 1
ATOM 671 O O . GLN A 1 83 ? 3.441 -7.885 10.894 1.00 98.31 83 GLN A O 1
ATOM 676 N N . PHE A 1 84 ? 1.768 -8.279 12.341 1.00 98.56 84 PHE A N 1
ATOM 677 C CA . PHE A 1 84 ? 0.758 -7.565 11.563 1.00 98.56 84 PHE A CA 1
ATOM 678 C C . PHE A 1 84 ? 1.138 -6.085 11.401 1.00 98.56 84 PHE A C 1
ATOM 680 O O . PHE A 1 84 ? 1.203 -5.562 10.285 1.00 98.56 84 PHE A O 1
ATOM 687 N N . ALA A 1 85 ? 1.521 -5.428 12.495 1.00 98.25 85 ALA A N 1
ATOM 688 C CA . ALA A 1 85 ? 2.020 -4.059 12.458 1.00 98.25 85 ALA A CA 1
ATOM 689 C C . ALA A 1 85 ? 3.263 -3.907 11.547 1.00 98.25 85 ALA A C 1
ATOM 691 O O . ALA A 1 85 ? 3.353 -2.960 10.766 1.00 98.25 85 ALA A O 1
ATOM 692 N N . ALA A 1 86 ? 4.196 -4.864 11.570 1.00 98.25 86 ALA A N 1
ATOM 693 C CA . ALA A 1 86 ? 5.374 -4.855 10.702 1.00 98.25 86 ALA A CA 1
ATOM 694 C C . ALA A 1 86 ? 5.029 -5.006 9.209 1.00 98.25 86 ALA A C 1
ATOM 696 O O . ALA A 1 86 ? 5.638 -4.329 8.376 1.00 98.25 86 ALA A O 1
ATOM 697 N N . ILE A 1 87 ? 4.034 -5.833 8.863 1.00 98.62 87 ILE A N 1
ATOM 698 C CA . ILE A 1 87 ? 3.527 -5.959 7.487 1.00 98.62 87 ILE A CA 1
ATOM 699 C C . ILE A 1 87 ? 2.961 -4.620 7.003 1.00 98.62 87 ILE A C 1
ATOM 701 O O . ILE A 1 87 ? 3.299 -4.171 5.906 1.00 98.62 87 ILE A O 1
ATOM 705 N N . LEU A 1 88 ? 2.150 -3.946 7.821 1.00 98.56 88 LEU A N 1
ATOM 706 C CA . LEU A 1 88 ? 1.577 -2.641 7.473 1.00 98.56 88 LEU A CA 1
ATOM 707 C C . LEU A 1 88 ? 2.653 -1.561 7.352 1.00 98.56 88 LEU A C 1
ATOM 709 O O . LEU A 1 88 ? 2.662 -0.791 6.392 1.00 98.56 88 LEU A O 1
ATOM 713 N N . HIS A 1 89 ? 3.615 -1.542 8.274 1.00 98.19 89 HIS A N 1
ATOM 714 C CA . HIS A 1 89 ? 4.751 -0.631 8.199 1.00 98.19 89 HIS A CA 1
ATOM 715 C C . HIS A 1 89 ? 5.544 -0.805 6.897 1.00 98.19 89 HIS A C 1
ATOM 717 O O . HIS A 1 89 ? 5.835 0.183 6.218 1.00 98.19 89 HIS A O 1
ATOM 723 N N . PHE A 1 90 ? 5.869 -2.050 6.528 1.00 98.44 90 PHE A N 1
ATOM 724 C CA . PHE A 1 90 ? 6.524 -2.354 5.256 1.00 98.44 90 PHE A CA 1
ATOM 725 C C . PHE A 1 90 ? 5.686 -1.870 4.070 1.00 98.44 90 PHE A C 1
ATOM 727 O O . PHE A 1 90 ? 6.219 -1.232 3.166 1.00 98.44 90 PHE A O 1
ATOM 734 N N . THR A 1 91 ? 4.385 -2.158 4.096 1.00 98.38 91 THR A N 1
ATOM 735 C CA . THR A 1 91 ? 3.437 -1.854 3.019 1.00 98.38 91 THR A CA 1
ATOM 736 C C . THR A 1 91 ? 3.416 -0.367 2.697 1.00 98.38 91 THR A C 1
ATOM 738 O O . THR A 1 91 ? 3.688 0.023 1.564 1.00 98.38 91 THR A O 1
ATOM 741 N N . LEU A 1 92 ? 3.201 0.477 3.710 1.00 97.19 92 LEU A N 1
ATOM 742 C CA . LEU A 1 92 ? 3.141 1.924 3.508 1.00 97.19 92 LEU A CA 1
ATOM 743 C C . LEU A 1 92 ? 4.500 2.500 3.075 1.00 97.19 92 LEU A C 1
ATOM 745 O O . LEU A 1 92 ? 4.535 3.424 2.268 1.00 97.19 92 LEU A O 1
ATOM 749 N N . ARG A 1 93 ? 5.627 1.946 3.553 1.00 97.06 93 ARG A N 1
ATOM 750 C CA . ARG A 1 93 ? 6.966 2.361 3.086 1.00 97.06 93 ARG A CA 1
ATOM 751 C C . ARG A 1 93 ? 7.229 1.974 1.637 1.00 97.06 93 ARG A C 1
ATOM 753 O O . ARG A 1 93 ? 7.835 2.752 0.906 1.00 97.06 93 ARG A O 1
ATOM 760 N N . PHE A 1 94 ? 6.821 0.774 1.235 1.00 97.94 94 PHE A N 1
ATOM 761 C CA . PHE A 1 94 ? 6.971 0.315 -0.140 1.00 97.94 94 PHE A CA 1
ATOM 762 C C . PHE A 1 94 ? 6.189 1.227 -1.086 1.00 97.94 94 PHE A C 1
ATOM 764 O O . PHE A 1 94 ? 6.747 1.725 -2.062 1.00 97.94 94 PHE A O 1
ATOM 771 N N . ASP A 1 95 ? 4.922 1.481 -0.766 1.00 96.88 95 ASP A N 1
ATOM 772 C CA . ASP A 1 95 ? 4.038 2.275 -1.614 1.00 96.88 95 ASP A CA 1
ATOM 773 C C . ASP A 1 95 ? 4.493 3.743 -1.692 1.00 96.88 95 ASP A C 1
ATOM 775 O O . ASP A 1 95 ? 4.513 4.316 -2.780 1.00 96.88 95 ASP A O 1
ATOM 779 N N . GLU A 1 96 ? 4.981 4.325 -0.589 1.00 94.12 96 GLU A N 1
ATOM 780 C CA . GLU A 1 96 ? 5.586 5.666 -0.574 1.00 94.12 96 GLU A CA 1
ATOM 781 C C . GLU A 1 96 ? 6.795 5.765 -1.525 1.00 94.12 96 GLU A C 1
ATOM 783 O O . GLU A 1 96 ? 6.889 6.692 -2.335 1.00 94.12 96 GLU A O 1
ATOM 788 N N . LEU A 1 97 ? 7.711 4.790 -1.469 1.00 95.56 97 LEU A N 1
ATOM 789 C CA . LEU A 1 97 ? 8.873 4.737 -2.363 1.00 95.56 97 LEU A CA 1
ATOM 790 C C . LEU A 1 97 ? 8.457 4.538 -3.825 1.00 95.56 97 LEU A C 1
ATOM 792 O O . LEU A 1 97 ? 9.018 5.177 -4.716 1.00 95.56 97 LEU A O 1
ATOM 796 N N . LYS A 1 98 ? 7.461 3.682 -4.076 1.00 95.50 98 LYS A N 1
ATOM 797 C CA . LYS A 1 98 ? 6.931 3.432 -5.419 1.00 95.50 98 LYS A CA 1
ATOM 798 C C . LYS A 1 98 ? 6.304 4.691 -6.009 1.00 95.50 98 LYS A C 1
ATOM 800 O O . LYS A 1 98 ? 6.575 5.011 -7.164 1.00 95.50 98 LYS A O 1
ATOM 805 N N . MET A 1 99 ? 5.486 5.412 -5.241 1.00 92.44 99 MET A N 1
ATOM 806 C CA . MET A 1 99 ? 4.817 6.633 -5.709 1.00 92.44 99 MET A CA 1
ATOM 807 C C . MET A 1 99 ? 5.810 7.724 -6.121 1.00 92.44 99 MET A C 1
ATOM 809 O O . MET A 1 99 ? 5.544 8.463 -7.065 1.00 92.44 99 MET A O 1
ATOM 813 N N . ARG A 1 100 ? 6.971 7.802 -5.461 1.00 92.94 100 ARG A N 1
ATOM 814 C CA . ARG A 1 100 ? 8.033 8.771 -5.783 1.00 92.94 100 ARG A CA 1
ATOM 815 C C . ARG A 1 100 ? 8.902 8.373 -6.980 1.00 92.94 100 ARG A C 1
ATOM 817 O O . ARG A 1 100 ? 9.753 9.160 -7.384 1.00 92.94 100 ARG A O 1
ATOM 824 N N . ASN A 1 101 ? 8.716 7.180 -7.549 1.00 96.12 101 ASN A N 1
ATOM 825 C CA . ASN A 1 101 ? 9.581 6.653 -8.599 1.00 96.12 101 ASN A CA 1
ATOM 826 C C . ASN A 1 101 ? 8.804 6.304 -9.885 1.00 96.12 101 ASN A C 1
ATOM 828 O O . ASN A 1 101 ? 8.409 5.150 -10.085 1.00 96.12 101 ASN A O 1
ATOM 832 N N . PRO A 1 102 ? 8.611 7.271 -10.805 1.00 96.19 102 PRO A N 1
ATOM 833 C CA . PRO A 1 102 ? 7.899 7.030 -12.061 1.00 96.19 102 PRO A CA 1
ATOM 834 C C . PRO A 1 102 ? 8.644 6.074 -13.009 1.00 96.19 102 PRO A C 1
ATOM 836 O O . PRO A 1 102 ? 8.023 5.506 -13.909 1.00 96.19 102 PRO A O 1
ATOM 839 N N . ALA A 1 103 ? 9.952 5.851 -12.814 1.00 97.69 103 ALA A N 1
ATOM 840 C CA . ALA A 1 103 ? 10.734 4.962 -13.671 1.00 97.69 103 ALA A CA 1
ATOM 841 C C . ALA A 1 103 ? 10.232 3.511 -13.619 1.00 97.69 103 ALA A C 1
ATOM 843 O O . ALA A 1 103 ? 10.259 2.833 -14.638 1.00 97.69 103 ALA A O 1
ATOM 844 N N . ILE A 1 104 ? 9.676 3.065 -12.486 1.00 98.19 104 ILE A N 1
ATOM 845 C CA . ILE A 1 104 ? 9.134 1.705 -12.314 1.00 98.19 104 ILE A CA 1
ATOM 846 C C . ILE A 1 104 ? 8.104 1.363 -13.401 1.00 98.19 104 ILE A C 1
ATOM 848 O O . ILE A 1 104 ? 8.200 0.321 -14.050 1.00 98.19 104 ILE A O 1
ATOM 852 N N . GLN A 1 105 ? 7.123 2.244 -13.620 1.00 97.12 105 GLN A N 1
ATOM 853 C CA . GLN A 1 105 ? 6.081 2.011 -14.625 1.00 97.12 105 GLN A CA 1
ATOM 854 C C . GLN A 1 105 ? 6.620 2.178 -16.049 1.00 97.12 105 GLN A C 1
ATOM 856 O O . GLN A 1 105 ? 6.243 1.415 -16.940 1.00 97.12 105 GLN A O 1
ATOM 861 N N . ASN A 1 106 ? 7.516 3.144 -16.263 1.00 97.56 106 ASN A N 1
ATOM 862 C CA . ASN A 1 106 ? 8.099 3.421 -17.576 1.00 97.56 106 ASN A CA 1
ATOM 863 C C . ASN A 1 106 ? 8.970 2.263 -18.073 1.00 97.56 106 ASN A C 1
ATOM 865 O O . ASN A 1 106 ? 8.790 1.802 -19.202 1.00 97.56 106 ASN A O 1
ATOM 869 N N . ASP A 1 107 ? 9.858 1.761 -17.218 1.00 98.25 107 ASP A N 1
ATOM 870 C CA . ASP A 1 107 ? 10.745 0.638 -17.510 1.00 98.25 107 ASP A CA 1
ATOM 871 C C . ASP A 1 107 ? 9.933 -0.617 -17.836 1.00 98.25 107 ASP A C 1
ATOM 873 O O . ASP A 1 107 ? 10.151 -1.265 -18.862 1.00 98.25 107 ASP A O 1
ATOM 877 N N . PHE A 1 108 ? 8.932 -0.929 -17.006 1.00 97.75 108 PHE A N 1
ATOM 878 C CA . PHE A 1 108 ? 8.099 -2.107 -17.216 1.00 97.75 108 PHE A CA 1
ATOM 879 C C . PHE A 1 108 ? 7.238 -1.999 -18.484 1.00 97.75 108 PHE A C 1
ATOM 881 O O . PHE A 1 108 ? 7.081 -2.969 -19.229 1.00 97.75 108 PHE A O 1
ATOM 888 N N . SER A 1 109 ? 6.731 -0.802 -18.785 1.00 96.75 109 SER A N 1
ATOM 889 C CA . SER A 1 109 ? 5.985 -0.533 -20.019 1.00 96.75 109 SER A CA 1
ATOM 890 C C . SER A 1 109 ? 6.869 -0.626 -21.264 1.00 96.75 109 SER A C 1
ATOM 892 O O . SER A 1 109 ? 6.414 -1.095 -22.309 1.00 96.75 109 SER A O 1
ATOM 894 N N . TYR A 1 110 ? 8.130 -0.189 -21.189 1.00 96.62 110 TYR A N 1
ATOM 895 C CA . TYR A 1 110 ? 9.103 -0.390 -22.264 1.00 96.62 110 TYR A CA 1
ATOM 896 C C . TYR A 1 110 ? 9.379 -1.881 -22.475 1.00 96.62 110 TYR A C 1
ATOM 898 O O . TYR A 1 110 ? 9.186 -2.377 -23.583 1.00 96.62 110 TYR A O 1
ATOM 906 N N . TYR A 1 111 ? 9.705 -2.611 -21.406 1.00 95.06 111 TYR A N 1
ATOM 907 C CA . TYR A 1 111 ? 9.945 -4.053 -21.450 1.00 95.06 111 TYR A CA 1
ATOM 908 C C . TYR A 1 111 ? 8.809 -4.824 -22.138 1.00 95.06 111 TYR A C 1
ATOM 910 O O . TYR A 1 111 ? 9.055 -5.597 -23.067 1.00 95.06 111 TYR A O 1
ATOM 918 N N . ARG A 1 112 ? 7.550 -4.565 -21.754 1.00 93.88 112 ARG A N 1
ATOM 919 C CA . ARG A 1 112 ? 6.383 -5.233 -22.359 1.00 93.88 112 ARG A CA 1
ATOM 920 C C . ARG A 1 112 ? 6.241 -4.948 -23.852 1.00 93.88 112 ARG A C 1
ATOM 922 O O . ARG A 1 112 ? 5.908 -5.857 -24.613 1.00 93.88 112 ARG A O 1
ATOM 929 N N . ARG A 1 113 ? 6.498 -3.709 -24.285 1.00 92.38 113 ARG A N 1
ATOM 930 C CA . ARG A 1 113 ? 6.463 -3.342 -25.711 1.00 92.38 113 ARG A CA 1
ATOM 931 C C . ARG A 1 113 ? 7.557 -4.062 -26.498 1.00 92.38 113 ARG A C 1
ATOM 933 O O . ARG A 1 113 ? 7.273 -4.587 -27.573 1.00 92.38 113 ARG A O 1
ATOM 940 N N . THR A 1 114 ? 8.767 -4.140 -25.947 1.00 89.81 114 THR A N 1
ATOM 941 C CA . THR A 1 114 ? 9.907 -4.799 -26.597 1.00 89.81 114 THR A CA 1
ATOM 942 C C . THR A 1 114 ? 9.698 -6.308 -26.732 1.00 89.81 114 THR A C 1
ATOM 944 O O . THR A 1 114 ? 9.885 -6.842 -27.823 1.00 89.81 114 THR A O 1
ATOM 947 N N . ILE A 1 115 ? 9.207 -6.994 -25.691 1.00 86.75 115 ILE A N 1
ATOM 948 C CA . ILE A 1 115 ? 8.864 -8.427 -25.787 1.00 86.75 115 ILE A CA 1
ATOM 949 C C . ILE A 1 115 ? 7.779 -8.684 -26.826 1.00 86.75 115 ILE A C 1
ATOM 951 O O . ILE A 1 115 ? 7.916 -9.592 -27.643 1.00 86.75 115 ILE A O 1
ATOM 955 N N . SER A 1 116 ? 6.714 -7.879 -26.822 1.00 85.44 116 SER A N 1
ATOM 956 C CA . SER A 1 116 ? 5.621 -8.032 -27.787 1.00 85.44 116 SER A CA 1
ATOM 957 C C . SER A 1 116 ? 6.131 -7.958 -29.234 1.00 85.44 116 SER A C 1
ATOM 959 O O . SER A 1 116 ? 5.783 -8.801 -30.059 1.00 85.44 116 SER A O 1
ATOM 961 N N . ARG A 1 117 ? 7.038 -7.013 -29.525 1.00 82.94 117 ARG A N 1
ATOM 962 C CA . ARG A 1 117 ? 7.679 -6.879 -30.842 1.00 82.94 117 ARG A CA 1
ATOM 963 C C . ARG A 1 117 ? 8.584 -8.069 -31.181 1.00 82.94 117 ARG A C 1
ATOM 965 O O . ARG A 1 117 ? 8.527 -8.569 -32.299 1.00 82.94 117 ARG A O 1
ATOM 972 N N . ASN A 1 118 ? 9.394 -8.538 -30.234 1.00 79.31 118 ASN A N 1
ATOM 973 C CA . ASN A 1 118 ? 10.349 -9.626 -30.473 1.00 79.31 118 ASN A CA 1
ATOM 974 C C . ASN A 1 118 ? 9.663 -10.984 -30.691 1.00 79.31 118 ASN A C 1
ATOM 976 O O . ASN A 1 118 ? 10.134 -11.775 -31.507 1.00 79.31 118 ASN A O 1
ATOM 980 N N . ARG A 1 119 ? 8.500 -11.215 -30.068 1.00 72.94 119 ARG A N 1
ATOM 981 C CA . ARG A 1 119 ? 7.661 -12.393 -30.345 1.00 72.94 119 ARG A CA 1
ATOM 982 C C . ARG A 1 119 ? 7.130 -12.431 -31.768 1.00 72.94 119 ARG A C 1
ATOM 984 O O . ARG A 1 119 ? 7.133 -13.491 -32.378 1.00 72.94 119 ARG A O 1
ATOM 991 N N . ILE A 1 120 ? 6.704 -11.286 -32.306 1.00 72.12 120 ILE A N 1
ATOM 992 C CA . ILE A 1 120 ? 6.262 -11.185 -33.708 1.00 72.12 120 ILE A CA 1
ATOM 993 C C . ILE A 1 120 ? 7.410 -11.562 -34.659 1.00 72.12 120 ILE A C 1
ATOM 995 O O . ILE A 1 120 ? 7.177 -12.148 -35.711 1.00 72.12 120 ILE A O 1
ATOM 999 N N . ASN A 1 121 ? 8.653 -11.299 -34.248 1.00 71.94 121 ASN A N 1
ATOM 1000 C CA . ASN A 1 121 ? 9.862 -11.652 -34.988 1.00 71.94 121 ASN A CA 1
ATOM 1001 C C . ASN A 1 121 ? 10.400 -13.067 -34.671 1.00 71.94 121 ASN A C 1
ATOM 1003 O O . ASN A 1 121 ? 11.507 -13.389 -35.093 1.00 71.94 121 ASN A O 1
ATOM 1007 N N . ASN A 1 122 ? 9.655 -13.906 -33.933 1.00 65.88 122 ASN A N 1
ATOM 1008 C CA . ASN A 1 122 ? 10.058 -15.253 -33.494 1.00 65.88 122 ASN A CA 1
ATOM 1009 C C . ASN A 1 122 ? 11.398 -15.313 -32.732 1.00 65.88 122 ASN A C 1
ATOM 1011 O O . ASN A 1 122 ? 12.095 -16.327 -32.762 1.00 65.88 122 ASN A O 1
ATOM 1015 N N . MET A 1 123 ? 11.766 -14.240 -32.026 1.00 65.75 123 MET A N 1
ATOM 1016 C CA . MET A 1 123 ? 12.943 -14.232 -31.159 1.00 65.75 123 MET A CA 1
ATOM 1017 C C . MET A 1 123 ? 12.542 -14.647 -29.742 1.00 65.75 123 MET A C 1
ATOM 1019 O O . MET A 1 123 ? 11.916 -13.868 -29.022 1.00 65.75 123 MET A O 1
ATOM 1023 N N . HIS A 1 124 ? 12.924 -15.857 -29.332 1.00 62.16 124 HIS A N 1
ATOM 1024 C CA . HIS A 1 124 ? 12.839 -16.266 -27.931 1.00 62.16 124 HIS A CA 1
ATOM 1025 C C . HIS A 1 124 ? 13.978 -15.631 -27.134 1.00 62.16 124 HIS A C 1
ATOM 1027 O O . HIS A 1 124 ? 15.148 -15.789 -27.475 1.00 62.16 124 HIS A O 1
ATOM 1033 N N . LEU A 1 125 ? 13.627 -14.903 -26.076 1.00 68.88 125 LEU A N 1
ATOM 1034 C CA . LEU A 1 125 ? 14.584 -14.268 -25.170 1.00 68.88 125 LEU A CA 1
ATOM 1035 C C . LEU A 1 125 ? 14.585 -15.042 -23.853 1.00 68.88 125 LEU A C 1
ATOM 1037 O O . LEU A 1 125 ? 13.515 -15.327 -23.320 1.00 68.88 125 LEU A O 1
ATOM 1041 N N . ASP A 1 126 ? 15.756 -15.313 -23.278 1.00 69.94 126 ASP A N 1
ATOM 1042 C CA . ASP A 1 126 ? 15.871 -16.085 -22.029 1.00 69.94 126 ASP A CA 1
ATOM 1043 C C . ASP A 1 126 ? 15.066 -15.482 -20.865 1.00 69.94 126 ASP A C 1
ATOM 1045 O O . ASP A 1 126 ? 14.541 -16.207 -20.021 1.00 69.94 126 ASP A O 1
ATOM 1049 N N . ILE A 1 127 ? 14.875 -14.157 -20.856 1.00 71.75 127 ILE A N 1
ATOM 1050 C CA . ILE A 1 127 ? 14.057 -13.469 -19.848 1.00 71.75 127 ILE A CA 1
ATOM 1051 C C . ILE A 1 127 ? 12.560 -13.811 -19.928 1.00 71.75 127 ILE A C 1
ATOM 1053 O O . ILE A 1 127 ? 11.836 -13.600 -18.956 1.00 71.75 127 ILE A O 1
ATOM 1057 N N . GLU A 1 128 ? 12.065 -14.359 -21.041 1.00 67.12 128 GLU A N 1
ATOM 1058 C CA . GLU A 1 128 ? 10.681 -14.848 -21.127 1.00 67.12 128 GLU A CA 1
ATOM 1059 C C . GLU A 1 128 ? 10.430 -16.043 -20.201 1.00 67.12 128 GLU A C 1
ATOM 1061 O O . GLU A 1 128 ? 9.300 -16.231 -19.743 1.00 67.12 128 GLU A O 1
ATOM 1066 N N . ASN A 1 129 ? 11.482 -16.802 -19.869 1.00 71.75 129 ASN A N 1
ATOM 1067 C CA . ASN A 1 129 ? 11.418 -17.851 -18.852 1.00 71.75 129 ASN A CA 1
ATOM 1068 C C . ASN A 1 129 ? 11.272 -17.260 -17.442 1.00 71.75 129 ASN A C 1
ATOM 1070 O O . ASN A 1 129 ? 10.720 -17.901 -16.547 1.00 71.75 129 ASN A O 1
ATOM 1074 N N . GLU A 1 130 ? 11.729 -16.023 -17.234 1.00 76.38 130 GLU A N 1
ATOM 1075 C CA . GLU A 1 130 ? 11.601 -15.334 -15.954 1.00 76.38 130 GLU A CA 1
ATOM 1076 C C . GLU A 1 130 ? 10.266 -14.597 -15.821 1.00 76.38 130 GLU A C 1
ATOM 1078 O O . GLU A 1 130 ? 9.621 -14.697 -14.775 1.00 76.38 130 GLU A O 1
ATOM 1083 N N . VAL A 1 131 ? 9.815 -13.880 -16.851 1.00 87.31 131 VAL A N 1
ATOM 1084 C CA . VAL A 1 131 ? 8.539 -13.149 -16.840 1.00 87.31 131 VAL A CA 1
ATOM 1085 C C . VAL A 1 131 ? 7.734 -13.512 -18.083 1.00 87.31 131 VAL A C 1
ATOM 1087 O O . VAL A 1 131 ? 7.867 -12.918 -19.152 1.00 87.31 131 VAL A O 1
ATOM 1090 N N . ASN A 1 132 ? 6.843 -14.488 -17.920 1.00 86.94 132 ASN A N 1
ATOM 1091 C CA . ASN A 1 132 ? 5.897 -14.857 -18.966 1.00 86.94 132 ASN A CA 1
ATOM 1092 C C . ASN A 1 132 ? 4.790 -13.789 -19.139 1.00 86.94 132 ASN A C 1
ATOM 1094 O O . ASN A 1 132 ? 4.660 -12.849 -18.352 1.00 86.94 132 ASN A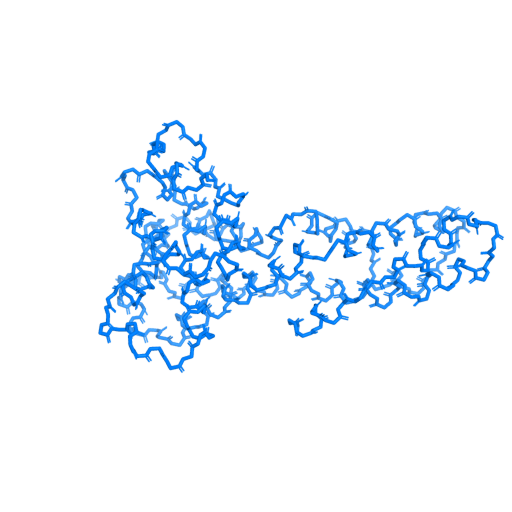 O 1
ATOM 1098 N N . ASN A 1 133 ? 3.957 -13.938 -20.174 1.00 87.00 133 ASN A N 1
ATOM 1099 C CA . ASN A 1 133 ? 2.932 -12.938 -20.507 1.00 87.00 133 ASN A CA 1
ATOM 1100 C C . ASN A 1 133 ? 1.873 -12.765 -19.407 1.00 87.00 133 ASN A C 1
ATOM 1102 O O . ASN A 1 133 ? 1.420 -11.655 -19.136 1.00 87.00 133 ASN A O 1
ATOM 1106 N N . GLU A 1 134 ? 1.473 -13.863 -18.767 1.00 90.88 134 GLU A N 1
ATOM 1107 C CA . GLU A 1 134 ? 0.479 -13.834 -17.698 1.00 90.88 134 GLU A CA 1
ATOM 1108 C C . GLU A 1 134 ? 1.009 -13.073 -16.476 1.00 90.88 134 GLU A C 1
ATOM 1110 O O . GLU A 1 134 ? 0.353 -12.155 -15.978 1.00 90.88 134 GLU A O 1
ATOM 1115 N N . MET A 1 135 ? 2.231 -13.397 -16.047 1.00 93.88 135 MET A N 1
ATOM 1116 C CA . MET A 1 135 ? 2.953 -12.684 -14.997 1.00 93.88 135 MET A CA 1
ATOM 1117 C C . MET A 1 135 ? 3.085 -11.200 -15.350 1.00 93.88 135 MET A C 1
ATOM 1119 O O . MET A 1 135 ? 2.769 -10.340 -14.528 1.00 93.88 135 MET A O 1
ATOM 1123 N N . ALA A 1 136 ? 3.456 -10.882 -16.596 1.00 94.12 136 ALA A N 1
ATOM 1124 C CA . ALA A 1 136 ? 3.606 -9.504 -17.045 1.00 94.12 136 ALA A CA 1
ATOM 1125 C C . ALA A 1 136 ? 2.295 -8.700 -16.977 1.00 94.12 136 ALA A C 1
ATOM 1127 O O . ALA A 1 136 ? 2.302 -7.515 -16.630 1.00 94.12 136 ALA A O 1
ATOM 1128 N N . ASN A 1 137 ? 1.158 -9.335 -17.275 1.00 94.75 137 ASN A N 1
ATOM 1129 C CA . ASN A 1 137 ? -0.161 -8.713 -17.166 1.00 94.75 137 ASN A CA 1
ATOM 1130 C C . ASN A 1 137 ? -0.530 -8.434 -15.704 1.00 94.75 137 ASN A C 1
ATOM 1132 O O . ASN A 1 137 ? -0.949 -7.322 -15.384 1.00 94.75 137 ASN A O 1
ATOM 1136 N N . ARG A 1 138 ? -0.308 -9.398 -14.801 1.00 97.44 138 ARG A N 1
ATOM 1137 C CA . ARG A 1 138 ? -0.577 -9.218 -13.364 1.00 97.44 138 ARG A CA 1
ATOM 1138 C C . ARG A 1 138 ? 0.312 -8.138 -12.747 1.00 97.44 138 ARG A C 1
ATOM 1140 O O . ARG A 1 138 ? -0.188 -7.262 -12.046 1.00 97.44 138 ARG A O 1
ATOM 1147 N N . MET A 1 139 ? 1.604 -8.147 -13.071 1.00 98.19 139 MET A N 1
ATOM 1148 C CA . MET A 1 139 ? 2.546 -7.106 -12.653 1.00 98.19 139 MET A CA 1
ATOM 1149 C C . MET A 1 139 ? 2.147 -5.725 -13.186 1.00 98.19 139 MET A C 1
ATOM 1151 O O . MET A 1 139 ? 2.311 -4.734 -12.484 1.00 98.19 139 MET A O 1
ATOM 1155 N N . SER A 1 140 ? 1.597 -5.639 -14.403 1.00 97.56 140 SER A N 1
ATOM 1156 C CA . SER A 1 140 ? 1.161 -4.357 -14.979 1.00 97.56 140 SER A CA 1
ATOM 1157 C C . SER A 1 140 ? 0.024 -3.742 -14.175 1.00 97.56 140 SER A C 1
ATOM 1159 O O . SER A 1 140 ? 0.082 -2.560 -13.851 1.00 97.56 140 SER A O 1
ATOM 1161 N N . LEU A 1 141 ? -0.981 -4.551 -13.824 1.00 97.56 141 LEU A N 1
ATOM 1162 C CA . LEU A 1 141 ? -2.084 -4.116 -12.967 1.00 97.56 141 LEU A CA 1
ATOM 1163 C C . LEU A 1 141 ? -1.575 -3.728 -11.580 1.00 97.56 141 LEU A C 1
ATOM 1165 O O . LEU A 1 141 ? -1.949 -2.682 -11.067 1.00 97.56 141 LEU A O 1
ATOM 1169 N N . PHE A 1 142 ? -0.664 -4.525 -11.013 1.00 98.25 142 PHE A N 1
ATOM 1170 C CA . PHE A 1 142 ? -0.039 -4.213 -9.734 1.00 98.25 142 PHE A CA 1
ATOM 1171 C C . PHE A 1 142 ? 0.652 -2.844 -9.772 1.00 98.25 142 PHE A C 1
ATOM 1173 O O . PHE A 1 142 ? 0.334 -1.988 -8.963 1.00 98.25 142 PHE A O 1
ATOM 1180 N N . TYR A 1 143 ? 1.541 -2.575 -10.730 1.00 97.94 143 TYR A N 1
ATOM 1181 C CA . TYR A 1 143 ? 2.280 -1.307 -10.762 1.00 97.94 143 TYR A CA 1
ATOM 1182 C C . TYR A 1 143 ? 1.482 -0.090 -11.239 1.00 97.94 143 TYR A C 1
ATOM 1184 O O . TYR A 1 143 ? 1.930 1.036 -10.992 1.00 97.94 143 TYR A O 1
ATOM 1192 N N . ALA A 1 144 ? 0.324 -0.286 -11.871 1.00 95.75 144 ALA A N 1
ATOM 1193 C CA . ALA A 1 144 ? -0.590 0.799 -12.220 1.00 95.75 144 ALA A CA 1
ATOM 1194 C C . ALA A 1 144 ? -1.224 1.445 -10.974 1.00 95.75 144 ALA A C 1
ATOM 1196 O O . ALA A 1 144 ? -1.440 2.655 -10.951 1.00 95.75 144 ALA A O 1
ATOM 1197 N N . GLU A 1 145 ? -1.455 0.668 -9.913 1.00 93.94 145 GLU A N 1
ATOM 1198 C CA . GLU A 1 145 ? -2.041 1.155 -8.660 1.00 93.94 145 GLU A CA 1
ATOM 1199 C C . GLU A 1 145 ? -1.106 2.122 -7.931 1.00 93.94 145 GLU A C 1
ATOM 1201 O O . GLU A 1 145 ? 0.095 1.870 -7.831 1.00 93.94 145 GLU A O 1
ATOM 1206 N N . ALA A 1 146 ? -1.628 3.219 -7.371 1.00 90.81 146 ALA A N 1
ATOM 1207 C CA . ALA A 1 146 ? -0.819 4.172 -6.601 1.00 90.81 146 ALA A CA 1
ATOM 1208 C C . ALA A 1 146 ? -0.165 3.505 -5.377 1.00 90.81 146 ALA A C 1
ATOM 1210 O O . ALA A 1 146 ? 1.026 3.700 -5.134 1.00 90.81 146 ALA A O 1
ATOM 1211 N N . THR A 1 147 ? -0.929 2.666 -4.676 1.00 95.12 147 THR A N 1
ATOM 1212 C CA . THR A 1 147 ? -0.553 1.965 -3.441 1.00 95.12 147 THR A CA 1
ATOM 1213 C C . THR A 1 147 ? -0.666 0.444 -3.634 1.00 95.12 147 THR A C 1
ATOM 1215 O O . THR A 1 147 ? -1.595 -0.203 -3.143 1.00 95.12 147 THR A O 1
ATOM 1218 N N . PRO A 1 148 ? 0.230 -0.159 -4.435 1.00 96.94 148 PRO A N 1
ATOM 1219 C CA . PRO A 1 148 ? 0.045 -1.514 -4.946 1.00 96.94 148 PRO A CA 1
ATOM 1220 C C . PRO A 1 148 ? 0.065 -2.598 -3.861 1.00 96.94 148 PRO A C 1
ATOM 1222 O O . PRO A 1 148 ? -0.721 -3.552 -3.921 1.00 96.94 148 PRO A O 1
ATOM 1225 N N . VAL A 1 149 ? 0.921 -2.467 -2.841 1.00 98.25 149 VAL A N 1
ATOM 1226 C CA . VAL A 1 149 ? 0.966 -3.444 -1.745 1.00 98.25 149 VAL A CA 1
ATOM 1227 C C . VAL A 1 149 ? -0.233 -3.244 -0.826 1.00 98.25 149 VAL A C 1
ATOM 1229 O O . VAL A 1 149 ? -0.878 -4.225 -0.462 1.00 98.25 149 VAL A O 1
ATOM 1232 N N . LEU A 1 150 ? -0.609 -2.001 -0.514 1.00 97.75 150 LEU A N 1
ATOM 1233 C CA . LEU A 1 150 ? -1.781 -1.733 0.317 1.00 97.75 150 LEU A CA 1
ATOM 1234 C C . LEU A 1 150 ? -3.070 -2.217 -0.345 1.00 97.75 150 LEU A C 1
ATOM 1236 O O . LEU A 1 150 ? -3.874 -2.870 0.312 1.00 97.75 150 LEU A O 1
ATOM 1240 N N . LYS A 1 151 ? -3.237 -1.998 -1.654 1.00 96.50 151 LYS A N 1
ATOM 1241 C CA . LYS A 1 151 ? -4.359 -2.542 -2.429 1.00 96.50 151 LYS A CA 1
ATOM 1242 C C . LYS A 1 151 ? -4.401 -4.070 -2.373 1.00 96.50 151 LYS A C 1
ATOM 1244 O O . LYS A 1 151 ? -5.478 -4.645 -2.214 1.00 96.50 151 LYS A O 1
ATOM 1249 N N . THR A 1 152 ? -3.238 -4.720 -2.462 1.00 98.19 152 THR A N 1
ATOM 1250 C CA . THR A 1 152 ? -3.110 -6.180 -2.318 1.00 98.19 152 THR A CA 1
ATOM 1251 C C . THR A 1 152 ? -3.595 -6.636 -0.940 1.00 98.19 152 THR A C 1
ATOM 1253 O O . THR A 1 152 ? -4.411 -7.552 -0.854 1.00 98.19 152 THR A O 1
ATOM 1256 N N . LEU A 1 153 ? -3.173 -5.960 0.134 1.00 98.44 153 LEU A N 1
ATOM 1257 C CA . LEU A 1 153 ? -3.611 -6.291 1.492 1.00 98.44 153 LEU A CA 1
ATOM 1258 C C . LEU A 1 153 ? -5.103 -6.014 1.716 1.00 98.44 153 LEU A C 1
ATOM 1260 O O . LEU A 1 153 ? -5.782 -6.875 2.264 1.00 98.44 153 LEU A O 1
ATOM 1264 N N . SER A 1 154 ? -5.640 -4.887 1.236 1.00 97.81 154 SER A N 1
ATOM 1265 C CA . SER A 1 154 ? -7.078 -4.589 1.310 1.00 97.81 154 SER A CA 1
ATOM 1266 C C . SER A 1 154 ? -7.911 -5.671 0.627 1.00 97.81 154 SER A C 1
ATOM 1268 O O . SER A 1 154 ? -8.886 -6.157 1.198 1.00 97.81 154 SER A O 1
ATOM 1270 N N . ASN A 1 155 ? -7.505 -6.103 -0.572 1.00 97.75 155 ASN A N 1
ATOM 1271 C CA . ASN A 1 155 ? -8.171 -7.193 -1.284 1.00 97.75 155 ASN A CA 1
ATOM 1272 C C . ASN A 1 155 ? -8.078 -8.519 -0.514 1.00 97.75 155 ASN A C 1
ATOM 1274 O O . ASN A 1 155 ? -9.068 -9.244 -0.432 1.00 97.75 155 ASN A O 1
ATOM 1278 N N . ALA A 1 156 ? -6.922 -8.817 0.085 1.00 98.19 156 ALA A N 1
ATOM 1279 C CA . ALA A 1 156 ? -6.727 -10.012 0.898 1.00 98.19 156 ALA A CA 1
ATOM 1280 C C . ALA A 1 156 ? -7.620 -10.016 2.148 1.00 98.19 156 ALA A C 1
ATOM 1282 O O . ALA A 1 156 ? -8.224 -11.041 2.458 1.00 98.19 156 ALA A O 1
ATOM 1283 N N . THR A 1 157 ? -7.753 -8.880 2.842 1.00 98.31 157 THR A N 1
ATOM 1284 C CA . THR A 1 157 ? -8.630 -8.756 4.017 1.00 98.31 157 THR A CA 1
ATOM 1285 C C . THR A 1 157 ? -10.107 -8.860 3.632 1.00 98.31 157 THR A C 1
ATOM 1287 O O . THR A 1 157 ? -10.858 -9.570 4.297 1.00 98.31 157 THR A O 1
ATOM 1290 N N . MET A 1 158 ? -10.529 -8.228 2.528 1.00 98.00 158 MET A N 1
ATOM 1291 C CA . MET A 1 158 ? -11.895 -8.386 2.006 1.00 98.00 158 MET A CA 1
ATOM 1292 C C . MET A 1 158 ? -12.195 -9.847 1.652 1.00 98.00 158 MET A C 1
ATOM 1294 O O . MET A 1 158 ? -13.253 -10.365 2.009 1.00 98.00 158 MET A O 1
ATOM 1298 N N . ARG A 1 159 ? -11.254 -10.530 0.987 1.00 97.88 159 ARG A N 1
ATOM 1299 C CA . ARG A 1 159 ? -11.398 -11.943 0.628 1.00 97.88 159 ARG A CA 1
ATOM 1300 C C . ARG A 1 159 ? -11.456 -12.840 1.865 1.00 97.88 159 ARG A C 1
ATOM 1302 O O . ARG A 1 159 ? -12.328 -13.697 1.930 1.00 97.88 159 ARG A O 1
ATOM 1309 N N . PHE A 1 160 ? -10.606 -12.593 2.864 1.00 97.94 160 PHE A N 1
ATOM 1310 C CA . PHE A 1 160 ? -10.618 -13.320 4.135 1.00 97.94 160 PHE A CA 1
ATOM 1311 C C . PHE A 1 160 ? -12.005 -13.296 4.794 1.00 97.94 160 PHE A C 1
ATOM 1313 O O . PHE A 1 160 ? -12.532 -14.349 5.145 1.00 97.94 160 PHE A O 1
ATOM 1320 N N . VAL A 1 161 ? -12.633 -12.121 4.895 1.00 97.00 161 VAL A N 1
ATOM 1321 C CA . VAL A 1 161 ? -13.983 -11.999 5.472 1.00 97.00 161 VAL A CA 1
ATOM 1322 C C . VAL A 1 161 ? -15.044 -12.673 4.595 1.00 97.00 161 VAL A C 1
ATOM 1324 O O . VAL A 1 161 ? -15.953 -13.314 5.116 1.00 97.00 161 VAL A O 1
ATOM 1327 N N . ALA A 1 162 ? -14.930 -12.575 3.268 1.00 96.19 162 ALA A N 1
ATOM 1328 C CA . ALA A 1 162 ? -15.879 -13.200 2.346 1.00 96.19 162 ALA A CA 1
ATOM 1329 C C . ALA A 1 162 ? -15.825 -14.743 2.363 1.00 96.19 162 ALA A C 1
ATOM 1331 O O . ALA A 1 162 ? -16.857 -15.401 2.200 1.00 96.19 162 ALA A O 1
ATOM 1332 N N . GLU A 1 163 ? -14.634 -15.318 2.553 1.00 96.56 163 GLU A N 1
ATOM 1333 C CA . GLU A 1 163 ? -14.399 -16.767 2.593 1.00 96.56 163 GLU A CA 1
ATOM 1334 C C . GLU A 1 163 ? -14.754 -17.378 3.961 1.00 96.56 163 GLU A C 1
ATOM 1336 O O . GLU A 1 163 ? -15.246 -18.504 4.019 1.00 96.56 163 GLU A O 1
ATOM 1341 N N . ASN A 1 164 ? -14.612 -16.625 5.058 1.00 95.25 164 ASN A N 1
ATOM 1342 C CA . ASN A 1 164 ? -14.866 -17.097 6.425 1.00 95.25 164 ASN A CA 1
ATOM 1343 C C . ASN A 1 164 ? -16.267 -16.725 6.938 1.00 95.25 164 ASN A C 1
ATOM 1345 O O . ASN A 1 164 ? -16.417 -16.073 7.965 1.00 95.25 164 ASN A O 1
ATOM 1349 N N . LYS A 1 165 ? -17.322 -17.176 6.249 1.00 92.38 165 LYS A N 1
ATOM 1350 C CA . LYS A 1 165 ? -18.723 -16.794 6.548 1.00 92.38 165 LYS A CA 1
ATOM 1351 C C . LYS A 1 165 ? -19.218 -17.151 7.956 1.00 92.38 165 LYS A C 1
ATOM 1353 O O . LYS A 1 165 ? -20.194 -16.572 8.420 1.00 92.38 165 LYS A O 1
ATOM 1358 N N . THR A 1 166 ? -18.599 -18.132 8.610 1.00 92.69 166 THR A N 1
ATOM 1359 C CA . THR A 1 166 ? -18.938 -18.539 9.984 1.00 92.69 166 THR A CA 1
ATOM 1360 C C . THR A 1 166 ? -18.305 -17.635 11.037 1.00 92.69 166 THR A C 1
ATOM 1362 O O . THR A 1 166 ? -18.722 -17.667 12.192 1.00 92.69 166 THR A O 1
ATOM 1365 N N . LEU A 1 167 ? -17.291 -16.855 10.659 1.00 94.00 167 LEU A N 1
ATOM 1366 C CA . LEU A 1 167 ? -16.649 -15.888 11.528 1.00 94.00 167 LEU A CA 1
ATOM 1367 C C . LEU A 1 167 ? -17.421 -14.562 11.452 1.00 94.00 167 LEU A C 1
ATOM 1369 O O . LEU A 1 167 ? -17.575 -14.016 10.357 1.00 94.00 167 LEU A O 1
ATOM 1373 N N . PRO A 1 168 ? -17.893 -14.002 12.580 1.00 95.25 168 PRO A N 1
ATOM 1374 C CA . PRO A 1 168 ? -18.503 -12.682 12.567 1.00 95.25 168 PRO A CA 1
ATOM 1375 C C . PRO A 1 168 ? -17.527 -11.640 12.012 1.00 95.25 168 PRO A C 1
ATOM 1377 O O . PRO A 1 168 ? -16.380 -11.553 12.454 1.00 95.25 168 PRO A O 1
ATOM 1380 N N . ILE A 1 169 ? -17.990 -10.813 11.069 1.00 95.75 169 ILE A N 1
ATOM 1381 C CA . ILE A 1 169 ? -17.185 -9.730 10.477 1.00 95.75 169 ILE A CA 1
ATOM 1382 C C . ILE A 1 169 ? -16.610 -8.792 11.547 1.00 95.75 169 ILE A C 1
ATOM 1384 O O . ILE A 1 169 ? -15.480 -8.317 11.412 1.00 95.75 169 ILE A O 1
ATOM 1388 N N . GLU A 1 170 ? -17.363 -8.604 12.634 1.00 95.44 170 GLU A N 1
ATOM 1389 C CA . GLU A 1 170 ? -16.984 -7.806 13.797 1.00 95.44 170 GLU A CA 1
ATOM 1390 C C . GLU A 1 170 ? -15.660 -8.262 14.405 1.00 95.44 170 GLU A C 1
ATOM 1392 O O . GLU A 1 170 ? -14.863 -7.415 14.783 1.00 95.44 170 GLU A O 1
ATOM 1397 N N . ASN A 1 171 ? -15.336 -9.559 14.404 1.00 96.38 171 ASN A N 1
ATOM 1398 C CA . ASN A 1 171 ? -14.051 -10.035 14.923 1.00 96.38 171 ASN A CA 1
ATOM 1399 C C . ASN A 1 171 ? -12.869 -9.425 14.153 1.00 96.38 171 ASN A C 1
ATOM 1401 O O . ASN A 1 171 ? -11.859 -9.049 14.748 1.00 96.38 171 ASN A O 1
ATOM 1405 N N . THR A 1 172 ? -13.006 -9.290 12.831 1.00 97.50 172 THR A N 1
ATOM 1406 C CA . THR A 1 172 ? -11.975 -8.682 11.982 1.00 97.50 172 THR A CA 1
ATOM 1407 C C . THR A 1 172 ? -11.998 -7.165 12.092 1.00 97.50 172 THR A C 1
ATOM 1409 O O . THR A 1 172 ? -10.962 -6.546 12.340 1.00 97.50 172 THR A O 1
ATOM 1412 N N . THR A 1 173 ? -13.165 -6.541 11.927 1.00 97.94 173 THR A N 1
ATOM 1413 C CA . THR A 1 173 ? -13.265 -5.076 11.930 1.00 97.94 173 THR A CA 1
ATOM 1414 C C . THR A 1 173 ? -12.923 -4.496 13.296 1.00 97.94 173 THR A C 1
ATOM 1416 O O . THR A 1 173 ? -12.238 -3.478 13.377 1.00 97.94 173 THR A O 1
ATOM 1419 N N . ASP A 1 174 ? -13.305 -5.167 14.379 1.00 97.81 174 ASP A N 1
ATOM 1420 C CA . ASP A 1 174 ? -12.977 -4.718 15.724 1.00 97.81 174 ASP A CA 1
ATOM 1421 C C . ASP A 1 174 ? -11.487 -4.875 16.008 1.00 97.81 174 ASP A C 1
ATOM 1423 O O . ASP A 1 174 ? -10.898 -3.943 16.545 1.00 97.81 174 ASP A O 1
ATOM 1427 N N . CYS A 1 175 ? -10.840 -5.960 15.561 1.00 98.12 175 CYS A N 1
ATOM 1428 C CA . CYS A 1 175 ? -9.379 -6.093 15.626 1.00 98.12 175 CYS A CA 1
ATOM 1429 C C . CYS A 1 175 ? -8.666 -4.914 14.956 1.00 98.12 175 CYS A C 1
ATOM 1431 O O . CYS A 1 175 ? -7.798 -4.287 15.570 1.00 98.12 175 CYS A O 1
ATOM 1433 N N . LEU A 1 176 ? -9.069 -4.555 13.735 1.00 98.56 176 LEU A N 1
ATOM 1434 C CA . LEU A 1 176 ? -8.496 -3.414 13.016 1.00 98.56 176 LEU A CA 1
ATOM 1435 C C . LEU A 1 176 ? -8.752 -2.087 13.752 1.00 98.56 176 LEU A C 1
ATOM 1437 O O . LEU A 1 176 ? -7.834 -1.280 13.904 1.00 98.56 176 LEU A O 1
ATOM 1441 N N . SER A 1 177 ? -9.971 -1.868 14.255 1.00 98.50 177 SER A N 1
ATOM 1442 C CA . SER A 1 177 ? -10.324 -0.637 14.979 1.00 98.50 177 SER A CA 1
ATOM 1443 C C . SER A 1 177 ? -9.624 -0.511 16.338 1.00 98.50 177 SER A C 1
ATOM 1445 O O . SER A 1 177 ? -9.233 0.592 16.730 1.00 98.50 177 SER A O 1
ATOM 1447 N N . THR A 1 178 ? -9.387 -1.630 17.029 1.00 98.25 178 THR A N 1
ATOM 1448 C CA . THR A 1 178 ? -8.642 -1.667 18.290 1.00 98.25 178 THR A CA 1
ATOM 1449 C C . THR A 1 178 ? -7.179 -1.335 18.038 1.00 98.25 178 THR A C 1
ATOM 1451 O O . THR A 1 178 ? -6.631 -0.480 18.729 1.00 98.25 178 THR A O 1
ATOM 1454 N N . MET A 1 179 ? -6.558 -1.911 17.001 1.00 98.31 179 MET A N 1
ATOM 1455 C CA . MET A 1 179 ? -5.195 -1.537 16.603 1.00 98.31 179 MET A CA 1
ATOM 1456 C C . MET A 1 179 ? -5.098 -0.046 16.246 1.00 98.31 179 MET A C 1
ATOM 1458 O O . MET A 1 179 ? -4.169 0.627 16.691 1.00 98.31 179 MET A O 1
ATOM 1462 N N . ALA A 1 180 ? -6.074 0.490 15.502 1.00 98.56 180 ALA A N 1
ATOM 1463 C CA . ALA A 1 180 ? -6.120 1.913 15.157 1.00 98.56 180 ALA A CA 1
ATOM 1464 C C . ALA A 1 180 ? -6.185 2.788 16.416 1.00 98.56 180 ALA A C 1
ATOM 1466 O O . ALA A 1 180 ? -5.420 3.742 16.552 1.00 98.56 180 ALA A O 1
ATOM 1467 N N . SER A 1 181 ? -7.057 2.422 17.358 1.00 98.19 181 SER A N 1
ATOM 1468 C CA . SER A 1 181 ? -7.242 3.134 18.623 1.00 98.19 181 SER A CA 1
ATOM 1469 C C . SER A 1 181 ? -5.991 3.089 19.494 1.00 98.19 181 SER A C 1
ATOM 1471 O O . SER A 1 181 ? -5.583 4.125 20.010 1.00 98.19 181 SER A O 1
ATOM 1473 N N . VAL A 1 182 ? -5.332 1.930 19.604 1.00 96.56 182 VAL A N 1
ATOM 1474 C CA . VAL A 1 182 ? -4.061 1.789 20.331 1.00 96.56 182 VAL A CA 1
ATOM 1475 C C . VAL A 1 182 ? -3.002 2.705 19.726 1.00 96.56 182 VAL A C 1
ATOM 1477 O O . VAL A 1 182 ? -2.391 3.490 20.447 1.00 96.56 182 VAL A O 1
ATOM 1480 N N . CYS A 1 183 ? -2.816 2.674 18.403 1.00 97.62 183 CYS A N 1
ATOM 1481 C CA . CYS A 1 183 ? -1.861 3.557 17.741 1.00 97.62 183 CYS A CA 1
ATOM 1482 C C . CYS A 1 183 ? -2.190 5.038 17.958 1.00 97.62 183 CYS A C 1
ATOM 1484 O O . CYS A 1 183 ? -1.299 5.818 18.291 1.00 97.62 183 CYS A O 1
ATOM 1486 N N . LYS A 1 184 ? -3.461 5.424 17.816 1.00 98.06 184 LYS A N 1
ATOM 1487 C CA . LYS A 1 184 ? -3.915 6.798 18.047 1.00 98.06 184 LYS A CA 1
ATOM 1488 C C . LYS A 1 184 ? -3.618 7.247 19.482 1.00 98.06 184 LYS A C 1
ATOM 1490 O O . LYS A 1 184 ? -3.030 8.307 19.664 1.00 98.06 184 LYS A O 1
ATOM 1495 N N . VAL A 1 185 ? -3.966 6.439 20.486 1.00 97.50 185 VAL A N 1
ATOM 1496 C CA . VAL A 1 185 ? -3.716 6.742 21.906 1.00 97.50 185 VAL A CA 1
ATOM 1497 C C . VAL A 1 185 ? -2.220 6.888 22.180 1.00 97.50 185 VAL A C 1
ATOM 1499 O O . VAL A 1 185 ? -1.813 7.849 22.824 1.00 97.50 185 VAL A O 1
ATOM 1502 N N . MET A 1 186 ? -1.376 6.007 21.632 1.00 95.88 186 MET A N 1
ATOM 1503 C CA . MET A 1 186 ? 0.077 6.151 21.785 1.00 95.88 186 MET A CA 1
ATOM 1504 C C . MET A 1 186 ? 0.606 7.468 21.190 1.00 95.88 186 MET A C 1
ATOM 1506 O O . MET A 1 186 ? 1.559 8.030 21.722 1.00 95.88 186 MET A O 1
ATOM 1510 N N . LEU A 1 187 ? -0.001 7.961 20.104 1.00 96.19 187 LEU A N 1
ATOM 1511 C CA . LEU A 1 187 ? 0.397 9.196 19.415 1.00 96.19 187 LEU A CA 1
ATOM 1512 C C . LEU A 1 187 ? -0.178 10.476 20.046 1.00 96.19 187 LEU A C 1
ATOM 1514 O O . LEU A 1 187 ? 0.465 11.523 19.961 1.00 96.19 187 LEU A O 1
ATOM 1518 N N . GLU A 1 188 ? -1.373 10.408 20.635 1.00 96.31 188 GLU A N 1
ATOM 1519 C CA . GLU A 1 188 ? -2.095 11.554 21.209 1.00 96.31 188 GLU A CA 1
ATOM 1520 C C . GLU A 1 188 ? -1.720 11.809 22.676 1.00 96.31 188 GLU A C 1
ATOM 1522 O O . GLU A 1 188 ? -1.632 12.961 23.095 1.00 96.31 188 GLU A O 1
ATOM 1527 N N . THR A 1 189 ? -1.474 10.756 23.461 1.00 96.12 189 THR A N 1
ATOM 1528 C CA . THR A 1 189 ? -1.181 10.864 24.897 1.00 96.12 189 THR A CA 1
ATOM 1529 C C . THR A 1 189 ? 0.282 11.274 25.130 1.00 96.12 189 THR A C 1
ATOM 1531 O O . THR A 1 189 ? 1.176 10.484 24.809 1.00 96.12 189 THR A O 1
ATOM 1534 N N . PRO A 1 190 ? 0.576 12.456 25.715 1.00 93.44 190 PRO A N 1
ATOM 1535 C CA . PRO A 1 190 ? 1.949 12.944 25.908 1.00 93.44 190 PRO A CA 1
ATOM 1536 C C . PRO A 1 190 ? 2.859 11.967 26.670 1.00 93.44 190 PRO A C 1
ATOM 1538 O O . PRO A 1 190 ? 4.030 11.789 26.323 1.00 93.44 190 PRO A O 1
ATOM 1541 N N . GLU A 1 191 ? 2.318 11.274 27.670 1.00 95.38 191 GLU A N 1
ATOM 1542 C CA . GLU A 1 191 ? 3.035 10.305 28.504 1.00 95.38 191 GLU A CA 1
ATOM 1543 C C . GLU A 1 191 ? 3.462 9.057 27.724 1.00 95.38 191 GLU A C 1
ATOM 1545 O O . GLU A 1 191 ? 4.469 8.435 28.059 1.00 95.38 191 GLU A O 1
ATOM 1550 N N . TYR A 1 192 ? 2.711 8.670 26.690 1.00 92.88 192 TYR A N 1
ATOM 1551 C CA . TYR A 1 192 ? 3.083 7.573 25.794 1.00 92.88 192 TYR A CA 1
ATOM 1552 C C . TYR A 1 192 ? 3.949 8.072 24.645 1.00 92.88 192 TYR A C 1
ATOM 1554 O O . TYR A 1 192 ? 4.957 7.444 24.325 1.00 92.88 192 TYR A O 1
ATOM 1562 N N . LYS A 1 193 ? 3.624 9.244 24.094 1.00 90.31 193 LYS A N 1
ATOM 1563 C CA . LYS A 1 193 ? 4.378 9.872 23.011 1.00 90.31 193 LYS A CA 1
ATOM 1564 C C . LYS A 1 193 ? 5.832 10.141 23.406 1.00 90.31 193 LYS A C 1
ATOM 1566 O O . LYS A 1 193 ? 6.742 9.878 22.630 1.00 90.31 193 LYS A O 1
ATOM 1571 N N . SER A 1 194 ? 6.064 10.589 24.639 1.00 91.31 194 SER A N 1
ATOM 1572 C CA . SER A 1 194 ? 7.411 10.808 25.192 1.00 91.31 194 SER A CA 1
ATOM 1573 C C . SER A 1 194 ? 8.243 9.528 25.353 1.00 91.31 194 SER A C 1
ATOM 1575 O O . SER A 1 194 ? 9.461 9.612 25.485 1.00 91.31 194 SER A O 1
ATOM 1577 N N . ARG A 1 195 ? 7.624 8.337 25.301 1.00 91.56 195 ARG A N 1
ATOM 1578 C CA . ARG A 1 195 ? 8.337 7.046 25.325 1.00 91.56 195 ARG A CA 1
ATOM 1579 C C . ARG A 1 195 ? 8.871 6.636 23.957 1.00 91.56 195 ARG A C 1
ATOM 1581 O O . ARG A 1 195 ? 9.663 5.696 23.883 1.00 91.56 195 ARG A O 1
ATOM 1588 N N . PHE A 1 196 ? 8.455 7.293 22.873 1.00 88.25 196 PHE A N 1
ATOM 1589 C CA . PHE A 1 196 ? 9.064 7.061 21.568 1.00 88.25 196 PHE A CA 1
ATOM 1590 C C . PHE A 1 196 ? 10.486 7.618 21.569 1.00 88.25 196 PHE A C 1
ATOM 1592 O O . PHE A 1 196 ? 10.704 8.823 21.602 1.00 88.25 196 PHE A O 1
ATOM 1599 N N . THR A 1 197 ? 11.465 6.720 21.511 1.00 85.12 197 THR A N 1
ATOM 1600 C CA . THR A 1 197 ? 12.891 7.070 21.526 1.00 85.12 197 THR A CA 1
ATOM 1601 C C . THR A 1 197 ? 13.440 7.444 20.150 1.00 85.12 197 THR A C 1
ATOM 1603 O O . THR A 1 197 ? 14.586 7.874 20.048 1.00 85.12 197 THR A O 1
ATOM 1606 N N . SER A 1 198 ? 12.653 7.269 19.081 1.00 90.88 198 SER A N 1
ATOM 1607 C CA . SER A 1 198 ? 13.059 7.598 17.715 1.00 90.88 198 SER A CA 1
ATOM 1608 C C . SER A 1 198 ? 11.879 8.029 16.842 1.00 90.88 198 SER A C 1
ATOM 1610 O O . SER A 1 198 ? 10.749 7.558 17.015 1.00 90.88 198 SER A O 1
ATOM 1612 N N . GLU A 1 199 ? 12.168 8.880 15.855 1.00 89.88 199 GLU A N 1
ATOM 1613 C CA . GLU A 1 199 ? 11.216 9.268 14.808 1.00 89.88 199 GLU A CA 1
ATOM 1614 C C . GLU A 1 199 ? 10.757 8.055 13.981 1.00 89.88 199 GLU A C 1
ATOM 1616 O O . GLU A 1 199 ? 9.600 7.982 13.569 1.00 89.88 199 GLU A O 1
ATOM 1621 N N . GLU A 1 200 ? 11.617 7.044 13.803 1.00 90.31 200 GLU A N 1
ATOM 1622 C CA . GLU A 1 200 ? 11.252 5.812 13.099 1.00 90.31 200 GLU A CA 1
ATOM 1623 C C . GLU A 1 200 ? 10.154 5.040 13.840 1.00 90.31 200 GLU A C 1
ATOM 1625 O O . GLU A 1 200 ? 9.202 4.582 13.205 1.00 90.31 200 GLU A O 1
ATOM 1630 N N . THR A 1 201 ? 10.221 4.945 15.172 1.00 91.44 201 THR A N 1
ATOM 1631 C CA . THR A 1 201 ? 9.177 4.286 15.977 1.00 91.44 201 THR A CA 1
ATOM 1632 C C . THR A 1 201 ? 7.864 5.073 15.949 1.00 91.44 201 THR A C 1
ATOM 1634 O O . THR A 1 201 ? 6.784 4.483 15.862 1.00 91.44 201 THR A O 1
ATOM 1637 N N . LEU A 1 202 ? 7.939 6.407 15.964 1.00 94.06 202 LEU A N 1
ATOM 1638 C CA . LEU A 1 202 ? 6.763 7.266 15.826 1.00 94.06 202 LEU A CA 1
ATOM 1639 C C . LEU A 1 202 ? 6.094 7.058 14.455 1.00 94.06 202 LEU A C 1
ATOM 1641 O O . LEU A 1 202 ? 4.891 6.799 14.361 1.00 94.06 202 LEU A O 1
ATOM 1645 N N . MET A 1 203 ? 6.892 7.076 13.387 1.00 95.88 203 MET A N 1
ATOM 1646 C CA . MET A 1 203 ? 6.439 6.822 12.021 1.00 95.88 203 MET A CA 1
ATOM 1647 C C . MET A 1 203 ? 5.968 5.387 11.795 1.00 95.88 203 MET A C 1
ATOM 1649 O O . MET A 1 203 ? 5.096 5.148 10.957 1.00 95.88 203 MET A O 1
ATOM 1653 N N . PHE A 1 204 ? 6.518 4.416 12.522 1.00 96.75 204 PHE A N 1
ATOM 1654 C CA . PHE A 1 204 ? 5.997 3.057 12.559 1.00 96.75 204 PHE A CA 1
ATOM 1655 C C . PHE A 1 204 ? 4.552 3.060 13.054 1.00 96.75 204 PHE A C 1
ATOM 1657 O O . PHE A 1 204 ? 3.676 2.564 12.350 1.00 96.75 204 PHE A O 1
ATOM 1664 N N . CYS A 1 205 ? 4.286 3.697 14.195 1.00 97.44 205 CYS A N 1
ATOM 1665 C CA . CYS A 1 205 ? 2.945 3.776 14.768 1.00 97.44 205 CYS A CA 1
ATOM 1666 C C . CYS A 1 205 ? 1.946 4.479 13.833 1.00 97.44 205 CYS A C 1
ATOM 1668 O O . CYS A 1 205 ? 0.842 3.980 13.619 1.00 97.44 205 CYS A O 1
ATOM 1670 N N . MET A 1 206 ? 2.347 5.590 13.205 1.00 97.88 206 MET A N 1
ATOM 1671 C CA . MET A 1 206 ? 1.500 6.298 12.238 1.00 97.88 206 MET A CA 1
ATOM 1672 C C . MET A 1 206 ? 1.180 5.460 10.993 1.00 97.88 206 MET A C 1
ATOM 1674 O O . MET A 1 206 ? 0.030 5.421 10.555 1.00 97.88 206 MET A O 1
ATOM 1678 N N . ARG A 1 207 ? 2.172 4.752 10.435 1.00 98.25 207 ARG A N 1
ATOM 1679 C CA . ARG A 1 207 ? 1.972 3.851 9.284 1.00 98.25 207 ARG A CA 1
ATOM 1680 C C . ARG A 1 207 ? 1.030 2.702 9.619 1.00 98.25 207 ARG A C 1
ATOM 1682 O O . ARG A 1 207 ? 0.174 2.373 8.804 1.00 98.25 207 ARG A O 1
ATOM 1689 N N . VAL A 1 208 ? 1.172 2.116 10.808 1.00 98.56 208 VAL A N 1
ATOM 1690 C CA . VAL A 1 208 ? 0.286 1.044 11.281 1.00 98.56 208 VAL A CA 1
ATOM 1691 C C . VAL A 1 208 ? -1.140 1.560 11.402 1.00 98.56 208 VAL A C 1
ATOM 1693 O O . VAL A 1 208 ? -2.030 0.954 10.816 1.00 98.56 208 VAL A 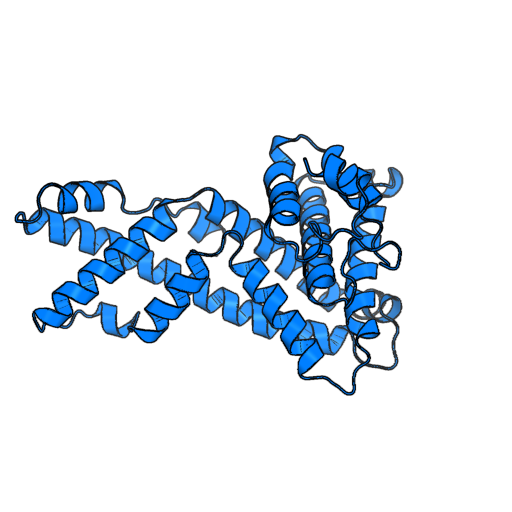O 1
ATOM 1696 N N . MET A 1 209 ? -1.340 2.704 12.067 1.00 98.69 209 MET A N 1
ATOM 1697 C CA . MET A 1 209 ? -2.648 3.347 12.219 1.00 98.69 209 MET A CA 1
ATOM 1698 C C . MET A 1 209 ? -3.332 3.576 10.866 1.00 98.69 209 MET A C 1
ATOM 1700 O O . MET A 1 209 ? -4.459 3.139 10.664 1.00 98.69 209 MET A O 1
ATOM 1704 N N . VAL A 1 210 ? -2.644 4.211 9.915 1.00 98.50 210 VAL A N 1
ATOM 1705 C CA . VAL A 1 210 ? -3.198 4.481 8.577 1.00 98.50 210 VAL A CA 1
ATOM 1706 C C . VAL A 1 210 ? -3.475 3.189 7.812 1.00 98.50 210 VAL A C 1
ATOM 1708 O O . VAL A 1 210 ? -4.521 3.070 7.176 1.00 98.50 210 VAL A O 1
ATOM 1711 N N . GLY A 1 211 ? -2.584 2.201 7.916 1.00 98.62 211 GLY A N 1
ATOM 1712 C CA . GLY A 1 211 ? -2.770 0.886 7.313 1.00 98.62 211 GLY A CA 1
ATOM 1713 C C . GLY A 1 211 ? -4.051 0.204 7.791 1.00 98.62 211 GLY A C 1
ATOM 1714 O O . GLY A 1 211 ? -4.889 -0.151 6.964 1.00 98.62 211 GLY A O 1
ATOM 1715 N N . VAL A 1 212 ? -4.254 0.076 9.108 1.00 98.75 212 VAL A N 1
ATOM 1716 C CA . VAL A 1 212 ? -5.469 -0.566 9.645 1.00 98.75 212 VAL A CA 1
ATOM 1717 C C . VAL A 1 212 ? -6.739 0.244 9.385 1.00 98.75 212 VAL A C 1
ATOM 1719 O O . VAL A 1 212 ? -7.785 -0.361 9.173 1.00 98.75 212 VAL A O 1
ATOM 1722 N N . ILE A 1 213 ? -6.666 1.581 9.335 1.00 98.81 213 ILE A N 1
ATOM 1723 C CA . ILE A 1 213 ? -7.802 2.436 8.950 1.00 98.81 213 ILE A CA 1
ATOM 1724 C C . ILE A 1 213 ? -8.260 2.102 7.532 1.00 98.81 213 ILE A C 1
ATOM 1726 O O . ILE A 1 213 ? -9.452 1.923 7.296 1.00 98.81 213 ILE A O 1
ATOM 1730 N N . ILE A 1 214 ? -7.320 2.002 6.590 1.00 98.56 214 ILE A N 1
ATOM 1731 C CA . ILE A 1 214 ? -7.640 1.711 5.191 1.00 98.56 214 ILE A CA 1
ATOM 1732 C C . ILE A 1 214 ? -8.174 0.283 5.057 1.00 98.56 214 ILE A C 1
ATOM 1734 O O . ILE A 1 214 ? -9.190 0.086 4.396 1.00 98.56 214 ILE A O 1
ATOM 1738 N N . LEU A 1 215 ? -7.574 -0.705 5.730 1.00 98.69 215 LEU A N 1
ATOM 1739 C CA . LEU A 1 215 ? -8.121 -2.067 5.737 1.00 98.69 215 LEU A CA 1
ATOM 1740 C C . LEU A 1 215 ? -9.549 -2.103 6.305 1.00 98.69 215 LEU A C 1
ATOM 1742 O O . LEU A 1 215 ? -10.433 -2.705 5.698 1.00 98.69 215 LEU A O 1
ATOM 1746 N N . TYR A 1 216 ? -9.796 -1.422 7.429 1.00 98.75 216 TYR A N 1
ATOM 1747 C CA . TYR A 1 216 ? -11.124 -1.329 8.038 1.00 98.75 216 TYR A CA 1
ATOM 1748 C C . TYR A 1 216 ? -12.126 -0.691 7.079 1.00 98.75 216 TYR A C 1
ATOM 1750 O O . TYR A 1 216 ? -13.229 -1.202 6.923 1.00 98.75 216 TYR A O 1
ATOM 1758 N N . ASP A 1 217 ? -11.743 0.395 6.406 1.00 98.56 217 ASP A N 1
ATOM 1759 C CA . ASP A 1 217 ? -12.622 1.097 5.477 1.00 98.56 217 ASP A CA 1
ATOM 1760 C C . ASP A 1 217 ? -13.048 0.227 4.290 1.00 98.56 217 ASP A C 1
ATOM 1762 O O . ASP A 1 217 ? -14.166 0.360 3.812 1.00 98.56 217 ASP A O 1
ATOM 1766 N N . HIS A 1 218 ? -12.198 -0.688 3.820 1.00 98.06 218 HIS A N 1
ATOM 1767 C CA . HIS A 1 218 ? -12.561 -1.604 2.731 1.00 98.06 218 HIS A CA 1
ATOM 1768 C C . HIS A 1 218 ? -13.449 -2.766 3.188 1.00 98.06 218 HIS A C 1
ATOM 1770 O O . HIS A 1 218 ? -14.263 -3.253 2.403 1.00 98.06 218 HIS A O 1
ATOM 1776 N N . VAL A 1 219 ? -13.304 -3.202 4.441 1.00 97.12 219 VAL A N 1
ATOM 1777 C CA . VAL A 1 219 ? -13.969 -4.399 4.981 1.00 97.12 219 VAL A CA 1
ATOM 1778 C C . VAL A 1 219 ? -15.289 -4.071 5.674 1.00 97.12 219 VAL A C 1
ATOM 1780 O O . VAL A 1 219 ? -16.265 -4.798 5.512 1.00 97.12 219 VAL A O 1
ATOM 1783 N N . HIS A 1 220 ? -15.336 -2.995 6.458 1.00 97.50 220 HIS A N 1
ATOM 1784 C CA . HIS A 1 220 ? -16.504 -2.651 7.258 1.00 97.50 220 HIS A CA 1
ATOM 1785 C C . HIS A 1 220 ? -17.659 -2.164 6.359 1.00 97.50 220 HIS A C 1
ATOM 1787 O O . HIS A 1 220 ? -17.427 -1.307 5.502 1.00 97.50 220 HIS A O 1
ATOM 1793 N N . PRO A 1 221 ? -18.912 -2.629 6.555 1.00 94.88 221 PRO A N 1
ATOM 1794 C CA . PRO A 1 221 ? -20.012 -2.360 5.620 1.00 94.88 221 PRO A CA 1
ATOM 1795 C C . PRO A 1 221 ? -20.318 -0.878 5.385 1.00 94.88 221 PRO A C 1
ATOM 1797 O O . PRO A 1 221 ? -20.704 -0.501 4.284 1.00 94.88 221 PRO A O 1
ATOM 1800 N N . VAL A 1 222 ? -20.145 -0.045 6.415 1.00 95.56 222 VAL A N 1
ATOM 1801 C CA . VAL A 1 222 ? -20.369 1.413 6.348 1.00 95.56 222 VAL A CA 1
ATOM 1802 C C . VAL A 1 222 ? -19.066 2.221 6.299 1.00 95.56 222 VAL A C 1
ATOM 1804 O O . VAL A 1 222 ? -19.095 3.445 6.425 1.00 95.56 222 VAL A O 1
ATOM 1807 N N . GLY A 1 223 ? -17.920 1.545 6.184 1.00 97.19 223 GLY A N 1
ATOM 1808 C CA . GLY A 1 223 ? -16.604 2.176 6.134 1.00 97.19 223 GLY A CA 1
ATOM 1809 C C . GLY A 1 223 ? -16.108 2.778 7.449 1.00 97.19 223 GLY A C 1
ATOM 1810 O O . GLY A 1 223 ? -16.770 2.720 8.489 1.00 97.19 223 GLY A O 1
ATOM 1811 N N . ALA A 1 224 ? -14.920 3.381 7.381 1.00 98.06 224 ALA A N 1
ATOM 1812 C CA . ALA A 1 224 ? -14.235 4.037 8.495 1.00 98.06 224 ALA A CA 1
ATOM 1813 C C . ALA A 1 224 ? -14.784 5.440 8.800 1.00 98.06 224 ALA A C 1
ATOM 1815 O O . ALA A 1 224 ? -14.583 5.953 9.899 1.00 98.06 224 ALA A O 1
ATOM 1816 N N . PHE A 1 225 ? -15.467 6.063 7.836 1.00 97.31 225 PHE A N 1
ATOM 1817 C CA . PHE A 1 225 ? -15.869 7.474 7.879 1.00 97.31 225 PHE A CA 1
ATOM 1818 C C . PHE A 1 225 ? -17.297 7.719 8.385 1.00 97.31 225 PHE A C 1
ATOM 1820 O O . PHE A 1 225 ? -17.668 8.864 8.668 1.00 97.31 225 PHE A O 1
ATOM 1827 N N . SER A 1 226 ? -18.100 6.659 8.504 1.00 94.50 226 SER A N 1
ATOM 1828 C CA . SER A 1 226 ? -19.450 6.730 9.061 1.00 94.50 226 SER A CA 1
ATOM 1829 C C . SER A 1 226 ? -19.424 7.082 10.550 1.00 94.50 226 SER A C 1
ATOM 1831 O O . SER A 1 226 ? -18.515 6.697 11.280 1.00 94.50 226 SER A O 1
ATOM 1833 N N . LYS A 1 227 ? -20.474 7.750 11.043 1.00 88.62 227 LYS A N 1
ATOM 1834 C CA . LYS A 1 227 ? -20.654 8.002 12.486 1.00 88.62 227 LYS A CA 1
ATOM 1835 C C . LYS A 1 227 ? -20.792 6.716 13.310 1.00 88.62 227 LYS A C 1
ATOM 1837 O O . LYS A 1 227 ? -20.561 6.758 14.510 1.00 88.62 227 LYS A O 1
ATOM 1842 N N . ALA A 1 228 ? -21.192 5.612 12.676 1.00 91.44 228 ALA A N 1
ATOM 1843 C CA . ALA A 1 228 ? -21.288 4.296 13.306 1.00 91.44 228 ALA A CA 1
ATOM 1844 C C . ALA A 1 228 ? -19.945 3.535 13.330 1.00 91.44 228 ALA A C 1
ATOM 1846 O O . ALA A 1 228 ? -19.873 2.445 13.888 1.00 91.44 228 ALA A O 1
ATOM 1847 N N . SER A 1 229 ? -18.893 4.084 12.710 1.00 96.06 229 SER A N 1
ATOM 1848 C CA . SER A 1 229 ? -17.543 3.516 12.743 1.00 96.06 229 SER A CA 1
ATOM 1849 C C . SER A 1 229 ? -16.976 3.541 14.161 1.00 96.06 229 SER A C 1
ATOM 1851 O O . SER A 1 229 ? -17.150 4.516 14.894 1.00 96.06 229 SER A O 1
ATOM 1853 N N . LYS A 1 230 ? -16.228 2.495 14.526 1.00 97.00 230 LYS A N 1
ATOM 1854 C CA . LYS A 1 230 ? -15.456 2.452 15.782 1.00 97.00 230 LYS A CA 1
ATOM 1855 C C . LYS A 1 230 ? -14.147 3.248 15.701 1.00 97.00 230 LYS A C 1
ATOM 1857 O O . LYS A 1 230 ? -13.473 3.423 16.710 1.00 97.00 230 LYS A O 1
ATOM 1862 N N . ILE A 1 231 ? -13.774 3.730 14.514 1.00 98.12 231 ILE A N 1
ATOM 1863 C CA . ILE A 1 231 ? -12.556 4.513 14.306 1.00 98.12 231 ILE A CA 1
ATOM 1864 C C . ILE A 1 231 ? -12.853 6.004 14.478 1.00 98.12 231 ILE A C 1
ATOM 1866 O O . ILE A 1 231 ? -13.612 6.599 13.711 1.00 98.12 231 ILE A O 1
ATOM 1870 N N . ASP A 1 232 ? -12.171 6.641 15.432 1.00 97.69 232 ASP A N 1
ATOM 1871 C CA . ASP A 1 232 ? -12.144 8.099 15.560 1.00 97.69 232 ASP A CA 1
ATOM 1872 C C . ASP A 1 232 ? -11.285 8.727 14.450 1.00 97.69 232 ASP A C 1
ATOM 1874 O O . ASP A 1 232 ? -10.117 9.079 14.645 1.00 97.69 232 ASP A O 1
ATOM 1878 N N . MET A 1 233 ? -11.872 8.873 13.259 1.00 97.94 233 MET A N 1
ATOM 1879 C CA . MET A 1 233 ? -11.169 9.433 12.104 1.00 97.94 233 MET A CA 1
ATOM 1880 C C . MET A 1 233 ? -10.699 10.871 12.322 1.00 97.94 233 MET A C 1
ATOM 1882 O O . MET A 1 233 ? -9.633 11.237 11.832 1.00 97.94 233 MET A O 1
ATOM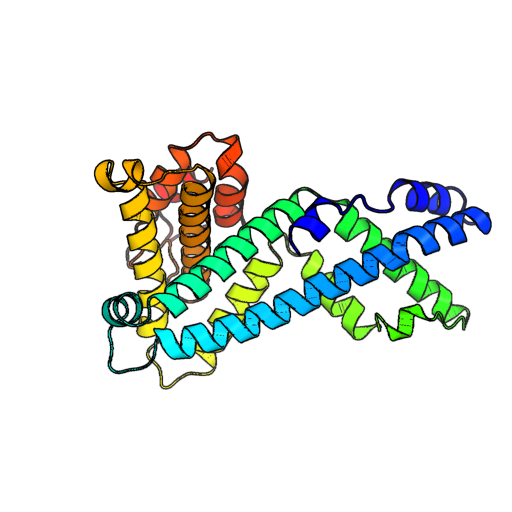 1886 N N . LYS A 1 234 ? -11.448 11.690 13.072 1.00 97.25 234 LYS A N 1
ATOM 1887 C CA . LYS A 1 234 ? -11.037 13.072 13.360 1.00 97.25 234 LYS A CA 1
ATOM 1888 C C . LYS A 1 234 ? -9.766 13.080 14.198 1.00 97.25 234 LYS A C 1
ATOM 1890 O O . LYS A 1 234 ? -8.814 13.769 13.840 1.00 97.25 234 LYS A O 1
ATOM 1895 N N . GLY A 1 235 ? -9.737 12.288 15.269 1.00 97.88 235 GLY A N 1
ATOM 1896 C CA . GLY A 1 235 ? -8.559 12.133 16.111 1.00 97.88 235 GLY A CA 1
ATOM 1897 C C . GLY A 1 235 ? -7.366 11.557 15.347 1.00 97.88 235 GLY A C 1
ATOM 1898 O O . GLY A 1 235 ? -6.268 12.097 15.445 1.00 97.88 235 GLY A O 1
ATOM 1899 N N . CYS A 1 236 ? -7.583 10.533 14.516 1.00 98.44 236 CYS A N 1
ATOM 1900 C CA . CYS A 1 236 ? -6.520 9.931 13.704 1.00 98.44 236 CYS A CA 1
ATOM 1901 C C . CYS A 1 236 ? -5.906 10.925 12.703 1.00 98.44 236 CYS A C 1
ATOM 1903 O O . CYS A 1 236 ? -4.689 10.979 12.557 1.00 98.44 236 CYS A O 1
ATOM 1905 N N . ILE A 1 237 ? -6.717 11.746 12.026 1.00 98.12 237 ILE A N 1
ATOM 1906 C CA . ILE A 1 237 ? -6.194 12.764 11.098 1.00 98.12 237 ILE A CA 1
ATOM 1907 C C . ILE A 1 237 ? -5.510 13.899 11.867 1.00 98.12 237 ILE A C 1
ATOM 1909 O O . ILE A 1 237 ? -4.490 14.418 11.417 1.00 98.12 237 ILE A O 1
ATOM 1913 N N . LYS A 1 238 ? -6.037 14.273 13.039 1.00 97.75 238 LYS A N 1
ATOM 1914 C CA . LYS A 1 238 ? -5.445 15.311 13.889 1.00 97.75 238 LYS A CA 1
ATOM 1915 C C . LYS A 1 238 ? -4.015 14.949 14.303 1.00 97.75 238 LYS A C 1
ATOM 1917 O O . LYS A 1 238 ? -3.124 15.758 14.075 1.00 97.75 238 LYS A O 1
ATOM 1922 N N . VAL A 1 239 ? -3.774 13.735 14.811 1.00 97.19 239 VAL A N 1
ATOM 1923 C CA . VAL A 1 239 ? -2.418 13.322 15.233 1.00 97.19 239 VAL A CA 1
ATOM 1924 C C . VAL A 1 239 ? -1.414 13.279 14.074 1.00 97.19 239 VAL A C 1
ATOM 1926 O O . VAL A 1 239 ? -0.225 13.505 14.294 1.00 97.19 239 VAL A O 1
ATOM 1929 N N . LEU A 1 240 ? -1.878 13.028 12.839 1.00 97.50 240 LEU A N 1
ATOM 1930 C CA . LEU A 1 240 ? -1.047 13.139 11.636 1.00 97.50 240 LEU A CA 1
ATOM 1931 C C . LEU A 1 240 ? -0.732 14.606 11.325 1.00 97.50 240 LEU A C 1
ATOM 1933 O O . LEU A 1 240 ? 0.423 14.941 11.101 1.00 97.50 240 LEU A O 1
ATOM 1937 N N . LYS A 1 241 ? -1.733 15.496 11.360 1.00 96.06 241 LYS A N 1
ATOM 1938 C CA . LYS A 1 241 ? -1.552 16.936 11.095 1.00 96.06 241 LYS A CA 1
ATOM 1939 C C . LYS A 1 241 ? -0.711 17.674 12.141 1.00 96.06 241 LYS A C 1
ATOM 1941 O O . LYS A 1 241 ? -0.257 18.778 11.868 1.00 96.06 241 LYS A O 1
ATOM 1946 N N . GLU A 1 242 ? -0.505 17.089 13.316 1.00 94.62 242 GLU A N 1
ATOM 1947 C CA . GLU A 1 242 ? 0.428 17.599 14.329 1.00 94.62 242 GLU A CA 1
ATOM 1948 C C . GLU A 1 242 ? 1.905 17.331 13.988 1.00 94.62 242 GLU A C 1
ATOM 1950 O O . GLU A 1 242 ? 2.791 17.855 14.661 1.00 94.62 242 GLU A O 1
ATOM 1955 N N . GLN A 1 243 ? 2.186 16.511 12.973 1.00 94.62 243 GLN A N 1
ATOM 1956 C CA . GLN A 1 243 ? 3.544 16.232 12.507 1.00 94.62 243 GLN A CA 1
ATOM 1957 C C . GLN A 1 243 ? 3.987 17.226 11.425 1.00 94.62 243 GLN A C 1
ATOM 1959 O O . GLN A 1 243 ? 3.138 17.851 10.782 1.00 94.62 243 GLN A O 1
ATOM 1964 N N . PRO A 1 244 ? 5.302 17.338 11.156 1.00 94.19 244 PRO A N 1
ATOM 1965 C CA . PRO A 1 244 ? 5.795 18.089 10.008 1.00 94.19 244 PRO A CA 1
ATOM 1966 C C . PRO A 1 244 ? 5.120 17.610 8.707 1.00 94.19 244 PRO A C 1
ATOM 1968 O O . PRO A 1 244 ? 5.124 16.401 8.448 1.00 94.19 244 PRO A O 1
ATOM 1971 N N . PRO A 1 245 ? 4.549 18.515 7.882 1.00 90.69 245 PRO A N 1
ATOM 1972 C CA . PRO A 1 245 ? 3.768 18.137 6.701 1.00 90.69 245 PRO A CA 1
ATOM 1973 C C . PRO A 1 245 ? 4.505 17.182 5.756 1.00 90.69 245 PRO A C 1
ATOM 1975 O O . PRO A 1 245 ? 3.951 16.157 5.361 1.00 90.69 245 PRO A O 1
ATOM 1978 N N . ASP A 1 246 ? 5.782 17.454 5.482 1.00 89.50 246 ASP A N 1
ATOM 1979 C CA . ASP A 1 246 ? 6.606 16.659 4.562 1.00 89.50 246 ASP A CA 1
ATOM 1980 C C . ASP A 1 246 ? 6.777 15.199 5.014 1.00 89.50 246 ASP A C 1
ATOM 1982 O O . ASP A 1 246 ? 6.917 14.295 4.186 1.00 89.50 246 ASP A O 1
ATOM 1986 N N . THR A 1 247 ? 6.718 14.947 6.325 1.00 89.81 247 THR A N 1
ATOM 1987 C CA . THR A 1 247 ? 6.904 13.618 6.918 1.00 89.81 247 THR A CA 1
ATOM 1988 C C . THR A 1 247 ? 5.656 12.739 6.776 1.00 89.81 247 THR A C 1
ATOM 1990 O O . THR A 1 247 ? 5.766 11.517 6.646 1.00 89.81 247 THR A O 1
ATOM 1993 N N . VAL A 1 248 ? 4.459 13.337 6.786 1.00 94.25 248 VAL A N 1
ATOM 1994 C CA . VAL A 1 248 ? 3.174 12.610 6.802 1.00 94.25 248 VAL A CA 1
ATOM 1995 C C . VAL A 1 248 ? 2.355 12.753 5.524 1.00 94.25 248 VAL A C 1
ATOM 1997 O O . VAL A 1 248 ? 1.342 12.071 5.383 1.00 94.25 248 VAL A O 1
ATOM 2000 N N . GLU A 1 249 ? 2.778 13.574 4.565 1.00 92.75 249 GLU A N 1
ATOM 2001 C CA . GLU A 1 249 ? 2.026 13.817 3.329 1.00 92.75 249 GLU A CA 1
ATOM 2002 C C . GLU A 1 249 ? 1.728 12.520 2.557 1.00 92.75 249 GLU A C 1
ATOM 2004 O O . GLU A 1 249 ? 0.624 12.324 2.051 1.00 92.75 249 GLU A O 1
ATOM 2009 N N . GLY A 1 250 ? 2.666 11.566 2.542 1.00 92.25 250 GLY A N 1
ATOM 2010 C CA . GLY A 1 250 ? 2.432 10.238 1.961 1.00 92.25 250 GLY A CA 1
ATOM 2011 C C . GLY A 1 250 ? 1.296 9.465 2.649 1.00 92.25 250 GLY A C 1
ATOM 2012 O O . GLY A 1 250 ? 0.496 8.810 1.983 1.00 92.25 250 GLY A O 1
ATOM 2013 N N . LEU A 1 251 ? 1.178 9.585 3.973 1.00 95.81 251 LEU A N 1
ATOM 2014 C CA . LEU A 1 251 ? 0.115 8.957 4.763 1.00 95.81 251 LEU A CA 1
ATOM 2015 C C . LEU A 1 251 ? -1.241 9.636 4.552 1.00 95.81 251 LEU A C 1
ATOM 2017 O O . LEU A 1 251 ? -2.256 8.953 4.411 1.00 95.81 251 LEU A O 1
ATOM 2021 N N . LEU A 1 252 ? -1.262 10.969 4.486 1.00 96.00 252 LEU A N 1
ATOM 2022 C CA . LEU A 1 252 ? -2.470 11.732 4.166 1.00 96.00 252 LEU A CA 1
ATOM 2023 C C . LEU A 1 252 ? -2.962 11.404 2.751 1.00 96.00 252 LEU A C 1
ATOM 2025 O O . LEU A 1 252 ? -4.154 11.182 2.552 1.00 96.00 252 LEU A O 1
ATOM 2029 N N . ASN A 1 253 ? -2.053 11.267 1.785 1.00 93.75 253 ASN A N 1
ATOM 2030 C CA . ASN A 1 253 ? -2.388 10.845 0.425 1.00 93.75 253 ASN A CA 1
ATOM 2031 C C . ASN A 1 253 ? -2.907 9.405 0.357 1.00 93.75 253 ASN A C 1
ATOM 2033 O O . ASN A 1 253 ? -3.858 9.141 -0.381 1.00 93.75 253 ASN A O 1
ATOM 2037 N N . ALA A 1 254 ? -2.375 8.487 1.168 1.00 94.56 254 ALA A N 1
ATOM 2038 C CA . ALA A 1 254 ? -2.945 7.146 1.282 1.00 94.56 254 ALA A CA 1
ATOM 2039 C C . ALA A 1 254 ? -4.413 7.200 1.748 1.00 94.56 254 ALA A C 1
ATOM 2041 O O . ALA A 1 254 ? -5.269 6.549 1.146 1.00 94.56 254 ALA A O 1
ATOM 2042 N N . LEU A 1 255 ? -4.732 8.037 2.745 1.00 96.56 255 LEU A N 1
ATOM 2043 C CA . LEU A 1 255 ? -6.114 8.252 3.187 1.00 96.56 255 LEU A CA 1
ATOM 2044 C C . LEU A 1 255 ? -6.986 8.912 2.109 1.00 96.56 255 LEU A C 1
ATOM 2046 O O . LEU A 1 255 ? -8.139 8.523 1.960 1.00 96.56 255 LEU A O 1
ATOM 2050 N N . ARG A 1 256 ? -6.463 9.879 1.346 1.00 94.81 256 ARG A N 1
ATOM 2051 C CA . ARG A 1 256 ? -7.213 10.585 0.289 1.00 94.81 256 ARG A CA 1
ATOM 2052 C C . ARG A 1 256 ? -7.573 9.690 -0.893 1.00 94.81 256 ARG A C 1
ATOM 2054 O O . ARG A 1 256 ? -8.673 9.798 -1.424 1.00 94.81 256 ARG A O 1
ATOM 2061 N N . PHE A 1 257 ? -6.640 8.842 -1.318 1.00 91.69 257 PHE A N 1
ATOM 2062 C CA . PHE A 1 257 ? -6.734 8.168 -2.617 1.00 91.69 257 PHE A CA 1
ATOM 2063 C C . PHE A 1 257 ? -6.959 6.659 -2.531 1.00 91.69 257 PHE A C 1
ATOM 2065 O O . PHE A 1 257 ? -7.381 6.064 -3.516 1.00 91.69 257 PHE A O 1
ATOM 2072 N N . THR A 1 258 ? -6.684 6.026 -1.385 1.00 94.38 258 THR A N 1
ATOM 2073 C CA . THR A 1 258 ? -6.832 4.563 -1.235 1.00 94.38 258 THR A CA 1
ATOM 2074 C C . THR A 1 258 ? -8.080 4.170 -0.441 1.00 94.38 258 THR A C 1
ATOM 2076 O O . THR A 1 258 ? -8.459 3.000 -0.429 1.00 94.38 258 THR A O 1
ATOM 2079 N N . THR A 1 259 ? -8.743 5.113 0.227 1.00 96.00 259 THR A N 1
ATOM 2080 C CA . THR A 1 259 ? -9.985 4.833 0.958 1.00 96.00 259 THR A CA 1
ATOM 2081 C C . THR A 1 259 ? -11.169 4.659 0.009 1.00 96.00 259 THR A C 1
ATOM 2083 O O . THR A 1 259 ? -11.200 5.200 -1.094 1.00 96.00 259 THR A O 1
ATOM 2086 N N . LYS A 1 260 ? -12.1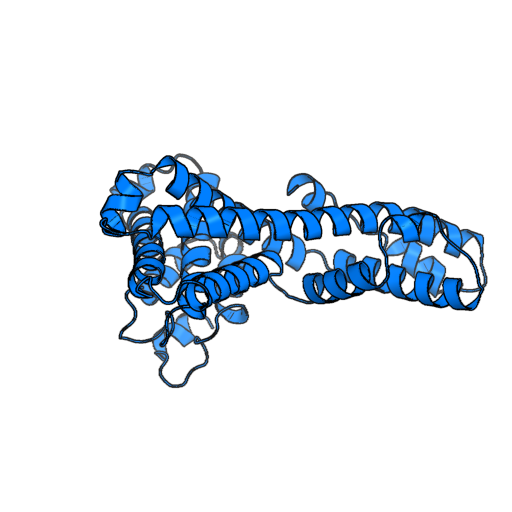42 3.860 0.441 1.00 96.19 260 LYS A N 1
ATOM 2087 C CA . LYS A 1 260 ? -13.356 3.524 -0.297 1.00 96.19 260 LYS A CA 1
ATOM 2088 C C . LYS A 1 260 ? -14.478 4.524 -0.018 1.00 96.19 260 LYS A C 1
ATOM 2090 O O . LYS A 1 260 ? -15.125 4.956 -0.963 1.00 96.19 260 LYS A O 1
ATOM 2095 N N . HIS A 1 261 ? -14.679 4.915 1.244 1.00 97.56 261 HIS A N 1
ATOM 2096 C CA . HIS A 1 261 ? -15.886 5.651 1.659 1.00 97.56 261 HIS A CA 1
ATOM 2097 C C . HIS A 1 261 ? -15.649 7.145 1.972 1.00 97.56 261 HIS A C 1
ATOM 2099 O O . HIS A 1 261 ? -16.562 7.849 2.405 1.00 97.56 261 HIS A O 1
ATOM 2105 N N . LEU A 1 262 ? -14.442 7.689 1.750 1.00 96.31 262 LEU A N 1
ATOM 2106 C CA . LEU A 1 262 ? -14.147 9.113 2.012 1.00 96.31 262 LEU A CA 1
ATOM 2107 C C . LEU A 1 262 ? -15.083 10.062 1.239 1.00 96.31 262 LEU A C 1
ATOM 2109 O O . LEU A 1 262 ? -15.520 11.096 1.761 1.00 96.31 262 LEU A O 1
ATOM 2113 N N . ASN A 1 263 ? -15.409 9.695 0.000 1.00 94.94 263 ASN A N 1
ATOM 2114 C CA . ASN A 1 263 ? -16.207 10.515 -0.908 1.00 94.94 263 ASN A CA 1
ATOM 2115 C C . ASN A 1 263 ? -17.725 10.269 -0.801 1.00 94.94 263 ASN A C 1
ATOM 2117 O O . ASN A 1 263 ? -18.494 10.995 -1.431 1.00 94.94 263 ASN A O 1
ATOM 2121 N N . ASP A 1 264 ? -18.173 9.337 0.045 1.00 95.12 264 ASP A N 1
ATOM 2122 C CA . ASP A 1 264 ? -19.594 9.017 0.249 1.00 95.12 264 ASP A CA 1
ATOM 2123 C C . ASP A 1 264 ? -20.346 10.163 0.908 1.00 95.12 264 ASP A C 1
ATOM 2125 O O . ASP A 1 264 ? -19.853 10.725 1.885 1.00 95.12 264 ASP A O 1
ATOM 2129 N N . GLU A 1 265 ? -21.555 10.488 0.449 1.00 91.06 265 GLU A N 1
ATOM 2130 C CA . GLU A 1 265 ? -22.365 11.606 0.970 1.00 91.06 265 GLU A CA 1
ATOM 2131 C C . GLU A 1 265 ? -22.564 11.587 2.495 1.00 91.06 265 GLU A C 1
ATOM 2133 O O . GLU A 1 265 ? -22.658 12.645 3.122 1.00 91.06 265 GLU A O 1
ATOM 2138 N N . SER A 1 266 ? -22.567 10.399 3.107 1.00 90.94 266 SER A N 1
ATOM 2139 C CA . SER A 1 266 ? -22.652 10.208 4.559 1.00 90.94 266 SER A CA 1
ATO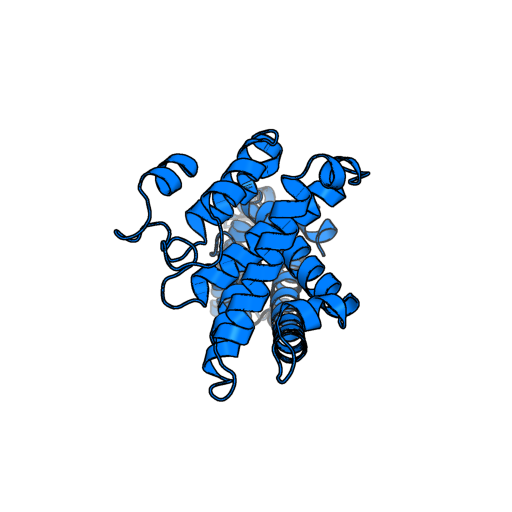M 2140 C C . SER A 1 266 ? -21.407 10.663 5.328 1.00 90.94 266 SER A C 1
ATOM 2142 O O . SER A 1 266 ? -21.475 10.866 6.545 1.00 90.94 266 SER A O 1
ATOM 2144 N N . THR A 1 267 ? -20.267 10.823 4.655 1.00 94.12 267 THR A N 1
ATOM 2145 C CA . THR A 1 267 ? -19.004 11.227 5.270 1.00 94.12 267 THR A CA 1
ATOM 2146 C C . THR A 1 267 ? -19.046 12.690 5.701 1.00 94.12 267 THR A C 1
ATOM 2148 O O . THR A 1 267 ? -19.359 13.601 4.936 1.00 94.12 267 THR A O 1
ATOM 2151 N N . SER A 1 268 ? -18.685 12.926 6.964 1.00 93.00 268 SER A N 1
ATOM 2152 C CA . SER A 1 268 ? -18.676 14.255 7.581 1.00 93.00 268 SER A CA 1
ATOM 2153 C C . SER A 1 268 ? -17.879 15.279 6.763 1.00 93.00 268 SER A C 1
ATOM 2155 O O . SER A 1 268 ? -16.683 15.096 6.522 1.00 93.00 268 SER A O 1
ATOM 2157 N N . ARG A 1 269 ? -18.506 16.425 6.445 1.00 92.94 269 ARG A N 1
ATOM 2158 C CA . ARG A 1 269 ? -17.849 17.566 5.773 1.00 92.94 269 ARG A CA 1
ATOM 2159 C C . ARG A 1 269 ? -16.572 18.012 6.485 1.00 92.94 269 ARG A C 1
ATOM 2161 O O . ARG A 1 269 ? -15.599 18.352 5.826 1.00 92.94 269 ARG A O 1
ATOM 2168 N N . GLN A 1 270 ? -16.558 17.965 7.819 1.00 93.88 270 GLN A N 1
ATOM 2169 C CA . GLN A 1 270 ? -15.377 18.314 8.608 1.00 93.88 270 GLN A CA 1
ATOM 2170 C C . GLN A 1 270 ? -14.212 17.354 8.338 1.00 93.88 270 GLN A C 1
ATOM 2172 O O . GLN A 1 270 ? -13.086 17.803 8.180 1.00 93.88 270 GLN A O 1
ATOM 2177 N N . VAL A 1 271 ? -14.474 16.044 8.258 1.00 93.88 271 VAL A N 1
ATOM 2178 C CA . VAL A 1 271 ? -13.423 15.046 7.995 1.00 93.88 271 VAL A CA 1
ATOM 2179 C C . VAL A 1 271 ? -12.873 15.214 6.581 1.00 93.88 271 VAL A C 1
ATOM 2181 O O . VAL A 1 271 ? -11.660 15.191 6.400 1.00 93.88 271 VAL A O 1
ATOM 2184 N N . ARG A 1 272 ? -13.743 15.480 5.598 1.00 93.81 272 ARG A N 1
ATOM 2185 C CA . ARG A 1 272 ? -13.307 15.798 4.231 1.00 93.81 272 ARG A CA 1
ATOM 2186 C C . ARG A 1 272 ? -12.428 17.043 4.188 1.00 93.81 272 ARG A C 1
ATOM 2188 O O . ARG A 1 272 ? -11.356 16.986 3.609 1.00 93.81 272 ARG A O 1
ATOM 2195 N N . ALA A 1 273 ? -12.833 18.127 4.850 1.00 94.25 273 ALA A N 1
ATOM 2196 C CA . ALA A 1 273 ? -12.042 19.357 4.924 1.00 94.25 273 ALA A CA 1
ATOM 2197 C C . ALA A 1 273 ? -10.688 19.150 5.626 1.00 94.25 273 ALA A C 1
ATOM 2199 O O . ALA A 1 273 ? -9.719 19.832 5.321 1.00 94.25 273 ALA A O 1
ATOM 2200 N N . MET A 1 274 ? -10.585 18.189 6.552 1.00 95.12 274 MET A N 1
ATOM 2201 C CA . MET A 1 274 ? -9.301 17.822 7.153 1.00 95.12 274 MET A CA 1
ATOM 2202 C C . MET A 1 274 ? -8.388 17.047 6.193 1.00 95.12 274 MET A C 1
ATOM 2204 O O . MET A 1 274 ? -7.197 16.971 6.462 1.00 95.12 274 MET A O 1
ATOM 2208 N N . LEU A 1 275 ? -8.897 16.476 5.105 1.00 92.50 275 LEU A N 1
ATOM 2209 C CA . LEU A 1 275 ? -8.102 15.775 4.091 1.00 92.50 275 LEU A CA 1
ATOM 2210 C C . LEU A 1 275 ? -8.031 16.537 2.762 1.00 92.50 275 LEU A C 1
ATOM 2212 O O . LEU A 1 275 ? -7.416 16.038 1.827 1.00 92.50 275 LEU A O 1
ATOM 2216 N N . GLN A 1 276 ? -8.618 17.727 2.675 1.00 82.56 276 GLN A N 1
ATOM 2217 C CA . GLN A 1 276 ? -8.319 18.705 1.629 1.00 82.56 276 GLN A CA 1
ATOM 2218 C C . GLN A 1 276 ? -7.062 19.484 2.024 1.00 82.56 276 GLN A C 1
ATOM 2220 O O . GLN A 1 276 ? -6.268 19.760 1.106 1.00 82.56 276 GLN A O 1
#